Protein AF-A0A4V4ISZ3-F1 (afdb_monomer)

pLDDT: mean 89.21, std 9.61, range [34.94, 97.69]

Secondary structure (DSSP, 8-state):
-EEEEES-TTSSHHHHHHHHHHHHT--EEEEEGGG--SHHHHH-PPTTSTTGGG--HHHHHHHHTTTS-EEEEEETGGGS-HHHHHTTHHHHHHSEEEETTTTEEEE-TTEEEEEEESTTHHHHHHHHHHHTTT--HHHHTTS--HHHHHHHHHHHHHHH-HHHHTT--EEEE-PPPPHHHHHHHHHHHHHHHHHHHHSPPBSSSSS-B-S-SEEEEETTHHHHHHHHHTT--GGGTTHHHHHHHHHHHHHHHHHHHHT-SS--GGGGGSPEEEEEEEEEEETTEEEEEEEEEEEEE----

Foldseek 3Di:
DEAEEEAAPQLCLVVVLQVVQVVQVHGEQEAAQLPVADLCQQQNDAAPDPGRVVTHSNNVVQVVQAPHAYEYEHEQLLNYDLNNLVQCLVCLPPVWDARRHVRDIGRRVNYYYYYYHHPLNVVQAVCCVVQPPPDDPVRNVVDDCVVSFVVVLVRVCVRRNPSNSVSHPGYHYRHFDDLQRQLVLLLVLLVVLQVLQQAAFACPDVVGRLRHLAHEAEDPSSVVSSVLSPPDDRNNHCVVSNVVSVVQSVLVVVQVPVVDPDRDSVCVPDFRFYKYWYWDDDDPDIDTHIDGDPDGDDDDD

Organism: Aureobasidium pullulans (NCBI:txid5580)

InterPro domains:
  IPR001270 ClpA/B family [PR00300] (3-21)
  IPR001270 ClpA/B family [PR00300] (73-91)
  IPR001270 ClpA/B family [PR00300] (107-121)
  IPR003959 ATPase, AAA-type, core [PF07724] (3-139)
  IPR027417 P-loop containing nucleoside triphosphate hydrolase [G3DSA:3.40.50.300] (1-175)
  IPR027417 P-loop containing nucleoside triphosphate hydrolase [SSF52540] (3-250)
  IPR050130 ATP-dependent Clp protease/Chaperone ClpA/ClpB [PTHR11638] (5-245)

Mean predicted aligned error: 6.58 Å

Solvent-accessible surface area (backbone atoms only — not comparable to full-atom values): 16394 Å² total; per-residue (Å²): 84,34,36,31,39,29,18,53,67,52,48,47,69,66,57,54,49,46,51,50,9,59,75,68,75,24,70,59,48,78,42,65,24,64,79,32,80,41,56,43,59,46,49,16,34,45,63,89,47,99,63,18,90,74,44,14,76,57,36,51,48,46,65,75,46,46,73,37,65,39,29,39,36,34,33,42,48,66,68,31,50,64,71,45,60,58,70,42,46,56,37,66,71,67,16,44,46,67,41,53,54,77,76,40,81,30,40,43,60,53,24,40,37,36,42,27,26,55,64,58,28,74,59,48,52,54,48,37,64,74,70,39,63,95,54,54,75,75,56,44,73,72,54,78,58,62,68,58,37,53,55,44,51,59,55,37,30,74,63,59,35,59,77,54,43,74,50,47,75,45,64,45,79,44,60,72,73,49,61,68,54,38,14,53,49,42,48,50,53,52,48,51,52,28,60,58,28,43,39,61,40,32,80,83,46,88,77,57,31,81,66,30,31,29,44,61,43,67,50,61,49,70,60,43,19,43,60,69,22,72,75,66,46,68,88,49,29,48,47,66,55,49,55,51,48,52,48,50,52,51,52,49,48,51,55,54,50,74,76,40,99,69,90,57,60,74,57,60,78,56,66,28,47,26,30,38,38,34,72,40,83,49,94,97,45,71,43,81,50,78,41,77,46,99,51,76,40,74,84,82,130

Structure (mmCIF, N/CA/C/O backbone):
data_AF-A0A4V4ISZ3-F1
#
_entry.id   AF-A0A4V4ISZ3-F1
#
loop_
_atom_site.group_PDB
_atom_site.id
_atom_site.type_symbol
_atom_site.label_atom_id
_atom_site.label_alt_id
_atom_site.label_comp_id
_atom_site.label_asym_id
_atom_site.label_entity_id
_atom_site.label_seq_id
_atom_site.pdbx_PDB_ins_code
_atom_site.Cartn_x
_atom_site.Cartn_y
_atom_site.Cartn_z
_atom_site.occupancy
_atom_site.B_iso_or_equiv
_atom_site.auth_seq_id
_atom_site.auth_comp_id
_atom_site.auth_asym_id
_atom_site.auth_atom_id
_atom_site.pdbx_PDB_model_num
ATOM 1 N N . MET A 1 1 ? 1.776 -2.935 -19.329 1.00 88.88 1 MET A N 1
ATOM 2 C CA . MET A 1 1 ? 1.643 -1.487 -19.001 1.00 88.88 1 MET A CA 1
ATOM 3 C C . MET A 1 1 ? 2.510 -1.183 -17.790 1.00 88.88 1 MET A C 1
ATOM 5 O O . MET A 1 1 ? 2.532 -2.024 -16.899 1.00 88.88 1 MET A O 1
ATOM 9 N N . THR A 1 2 ? 3.168 -0.019 -17.727 1.00 95.81 2 THR A N 1
ATOM 10 C CA . THR A 1 2 ? 4.094 0.325 -16.628 1.00 95.81 2 THR A CA 1
ATOM 11 C C . THR A 1 2 ? 3.733 1.669 -16.000 1.00 95.81 2 THR A C 1
ATOM 13 O O . THR A 1 2 ? 3.646 2.680 -16.693 1.00 95.81 2 THR A O 1
ATOM 16 N N . LEU A 1 3 ? 3.538 1.696 -14.686 1.00 96.56 3 LEU A N 1
ATOM 17 C CA . LEU A 1 3 ? 3.193 2.874 -13.895 1.00 96.56 3 LEU A CA 1
ATOM 18 C C . LEU A 1 3 ? 4.303 3.155 -12.885 1.00 96.56 3 LEU A C 1
ATOM 20 O O . LEU A 1 3 ? 4.884 2.226 -12.330 1.00 96.56 3 LEU A O 1
ATOM 24 N N . SER A 1 4 ? 4.565 4.428 -12.605 1.00 96.69 4 SER A N 1
ATOM 25 C CA . SER A 1 4 ? 5.417 4.831 -11.488 1.00 96.69 4 SER A CA 1
ATOM 26 C C . SER A 1 4 ? 4.571 5.430 -10.380 1.00 96.69 4 SER A C 1
ATOM 28 O O . SER A 1 4 ? 3.834 6.385 -10.614 1.00 96.69 4 SER A O 1
ATOM 30 N N . PHE A 1 5 ? 4.663 4.866 -9.181 1.00 97.56 5 PHE A N 1
ATOM 31 C CA . PHE A 1 5 ? 4.014 5.387 -7.983 1.00 97.56 5 PHE A CA 1
ATOM 32 C C . PHE A 1 5 ? 5.054 6.153 -7.162 1.00 97.56 5 PHE A C 1
ATOM 34 O O . PHE A 1 5 ? 6.022 5.561 -6.685 1.00 97.56 5 PHE A O 1
ATOM 41 N N . ALA A 1 6 ? 4.852 7.458 -6.990 1.00 96.12 6 ALA A N 1
ATOM 42 C CA . ALA A 1 6 ? 5.792 8.344 -6.303 1.00 96.12 6 ALA A CA 1
ATOM 43 C C . ALA A 1 6 ? 5.156 8.974 -5.058 1.00 96.12 6 ALA A C 1
ATOM 45 O O . ALA A 1 6 ? 4.003 9.393 -5.108 1.00 96.12 6 ALA A O 1
ATOM 46 N N . GLY A 1 7 ? 5.904 9.066 -3.960 1.00 92.94 7 GLY A N 1
ATOM 47 C CA . GLY A 1 7 ? 5.482 9.686 -2.691 1.00 92.94 7 GLY A CA 1
ATOM 48 C C . GLY A 1 7 ? 5.993 8.900 -1.486 1.00 92.94 7 GLY A C 1
ATOM 49 O O . GLY A 1 7 ? 6.452 7.775 -1.659 1.00 92.94 7 GLY A O 1
ATOM 50 N N . LEU A 1 8 ? 5.931 9.444 -0.269 1.00 89.56 8 LEU A N 1
ATOM 51 C CA . LEU A 1 8 ? 6.393 8.763 0.951 1.00 89.56 8 LEU A CA 1
ATOM 52 C C . LEU A 1 8 ? 5.699 7.418 1.234 1.00 89.56 8 LEU A C 1
ATOM 54 O O . LEU A 1 8 ? 4.590 7.115 0.774 1.00 89.56 8 LEU A O 1
ATOM 58 N N . SER A 1 9 ? 6.356 6.572 2.027 1.00 87.88 9 SER A N 1
ATOM 59 C CA . SER A 1 9 ? 5.757 5.336 2.542 1.00 87.88 9 SER A CA 1
ATOM 60 C C . SER A 1 9 ? 4.506 5.633 3.375 1.00 87.88 9 SER A C 1
ATOM 62 O O . SER A 1 9 ? 4.385 6.692 3.980 1.00 87.88 9 SER A O 1
ATOM 64 N N . GLY A 1 10 ? 3.554 4.698 3.389 1.00 89.38 10 GLY A N 1
ATOM 65 C CA . GLY A 1 10 ? 2.315 4.853 4.158 1.00 89.38 10 GLY A CA 1
ATOM 66 C C . GLY A 1 10 ? 1.223 5.692 3.484 1.00 89.38 10 GLY A C 1
ATOM 67 O O . GLY A 1 10 ? 0.162 5.828 4.072 1.00 89.38 10 GLY A O 1
ATOM 68 N N . HIS A 1 11 ? 1.429 6.193 2.261 1.00 93.69 11 HIS A N 1
ATOM 69 C CA . HIS A 1 11 ? 0.450 7.007 1.520 1.00 93.69 11 HIS A CA 1
ATOM 70 C C . HIS A 1 11 ? -0.446 6.216 0.549 1.00 93.69 11 HIS A C 1
ATOM 72 O O . HIS A 1 11 ? -1.072 6.791 -0.331 1.00 93.69 11 HIS A O 1
ATOM 78 N N . GLY A 1 12 ? -0.509 4.886 0.675 1.00 93.50 12 GLY A N 1
ATOM 79 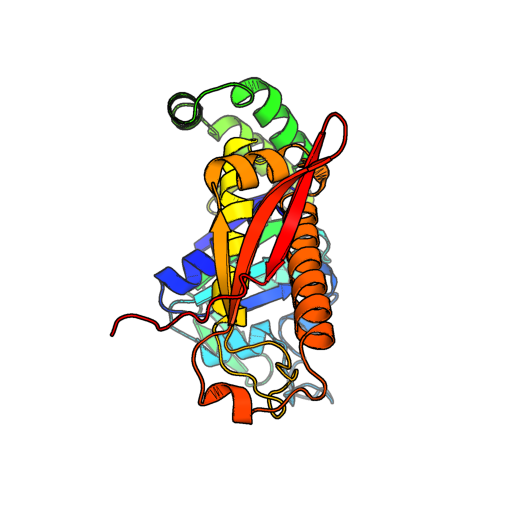C CA . GLY A 1 12 ? -1.444 4.057 -0.102 1.00 93.50 12 GLY A CA 1
ATOM 80 C C . GLY A 1 12 ? -0.924 3.509 -1.438 1.00 93.50 12 GLY A C 1
ATOM 81 O O . GLY A 1 12 ? -1.708 2.952 -2.200 1.00 93.50 12 GLY A O 1
ATOM 82 N N . LYS A 1 13 ? 0.385 3.599 -1.723 1.00 95.50 13 LYS A N 1
ATOM 83 C CA . LYS A 1 13 ? 0.994 3.014 -2.940 1.00 95.50 13 LYS A CA 1
ATOM 84 C C . LYS A 1 13 ? 0.677 1.523 -3.093 1.00 95.50 13 LYS A C 1
ATOM 86 O O . LYS A 1 13 ? 0.143 1.102 -4.116 1.00 95.50 13 LYS A O 1
ATOM 91 N N . THR A 1 14 ? 0.993 0.739 -2.064 1.00 93.88 14 THR A N 1
ATOM 92 C CA . THR A 1 14 ? 0.746 -0.708 -2.045 1.00 93.88 14 THR A CA 1
ATOM 93 C C . THR A 1 14 ? -0.748 -1.004 -2.013 1.00 93.88 14 THR A C 1
ATOM 95 O O . THR A 1 14 ? -1.201 -1.862 -2.751 1.00 93.88 14 THR A O 1
ATOM 98 N N . GLU A 1 15 ? -1.527 -0.238 -1.244 1.00 92.69 15 GLU A N 1
ATOM 99 C CA . GLU A 1 15 ? -2.983 -0.400 -1.149 1.00 92.69 15 GLU A CA 1
ATOM 100 C C . GLU A 1 15 ? -3.678 -0.259 -2.510 1.00 92.69 15 GLU A C 1
ATOM 102 O O . GLU A 1 15 ? -4.517 -1.086 -2.868 1.00 92.69 15 GLU A O 1
ATOM 107 N N . LEU A 1 16 ? -3.304 0.757 -3.297 1.00 94.88 16 LEU A N 1
ATOM 108 C CA . LEU A 1 16 ? -3.855 0.951 -4.636 1.00 94.88 16 LEU A CA 1
ATOM 109 C C . LEU A 1 16 ? -3.481 -0.211 -5.563 1.00 94.88 16 LEU A C 1
ATOM 111 O O . LEU A 1 16 ? -4.309 -0.659 -6.353 1.00 94.88 16 LEU A O 1
ATOM 115 N N . ALA A 1 17 ? -2.248 -0.709 -5.464 1.00 95.12 17 ALA A N 1
ATOM 116 C CA . ALA A 1 17 ? -1.787 -1.824 -6.280 1.00 95.12 17 ALA A CA 1
ATOM 117 C C . ALA A 1 17 ? -2.477 -3.147 -5.893 1.00 95.12 17 ALA A C 1
ATOM 119 O O . ALA A 1 17 ? -2.891 -3.895 -6.777 1.00 95.12 17 ALA A O 1
ATOM 120 N N . THR A 1 18 ? -2.678 -3.400 -4.596 1.00 93.88 18 THR A N 1
ATOM 121 C CA . THR A 1 18 ? -3.456 -4.540 -4.088 1.00 93.88 18 THR A CA 1
ATOM 122 C C . THR A 1 18 ? -4.908 -4.451 -4.549 1.00 93.88 18 THR A C 1
ATOM 124 O O . THR A 1 18 ? -5.432 -5.409 -5.107 1.00 93.88 18 THR A O 1
ATOM 127 N N . SER A 1 19 ? -5.536 -3.278 -4.417 1.00 93.44 19 SER A N 1
ATOM 128 C CA . SER A 1 19 ? -6.912 -3.042 -4.878 1.00 93.44 19 SER A CA 1
ATOM 129 C C . SER A 1 19 ? -7.062 -3.272 -6.384 1.00 93.44 19 SER A C 1
ATOM 131 O O . SER A 1 19 ? -8.065 -3.820 -6.839 1.00 93.44 19 SER A O 1
ATOM 133 N N . LEU A 1 20 ? -6.050 -2.884 -7.169 1.00 93.19 20 LEU A N 1
ATOM 134 C CA . LEU A 1 20 ? -6.003 -3.146 -8.605 1.00 93.19 20 LEU A CA 1
ATOM 135 C C . LEU A 1 20 ? -5.904 -4.647 -8.912 1.00 93.19 20 LEU A C 1
ATOM 137 O O . LEU A 1 20 ? -6.568 -5.110 -9.836 1.00 93.19 20 LEU A O 1
ATOM 141 N N . GLY A 1 21 ? -5.117 -5.403 -8.142 1.00 92.81 21 GLY A N 1
ATOM 142 C CA . GLY A 1 21 ? -5.059 -6.864 -8.238 1.00 92.81 21 GLY A CA 1
ATOM 143 C C . GLY A 1 21 ? -6.425 -7.501 -7.983 1.00 92.81 21 GLY A C 1
ATOM 144 O O . GLY A 1 21 ? -6.945 -8.211 -8.846 1.00 92.81 21 GLY A O 1
ATOM 145 N N . SER A 1 22 ? -7.067 -7.144 -6.867 1.00 92.44 22 SER A N 1
ATOM 146 C CA . SER A 1 22 ? -8.403 -7.639 -6.512 1.00 92.44 22 SER A CA 1
ATOM 147 C C . SER A 1 22 ? -9.445 -7.338 -7.593 1.00 92.44 22 SER A C 1
ATOM 149 O O . SER A 1 22 ? -10.228 -8.215 -7.952 1.00 92.44 22 SER A O 1
ATOM 151 N N . LEU A 1 23 ? -9.422 -6.135 -8.182 1.00 92.81 23 LEU A N 1
ATOM 152 C CA . LEU A 1 23 ? -10.306 -5.762 -9.296 1.00 92.81 23 LEU A CA 1
ATOM 153 C C . LEU A 1 23 ? -10.091 -6.648 -10.538 1.00 92.81 23 LEU A C 1
ATOM 155 O O . LEU A 1 23 ? -11.027 -6.923 -11.287 1.00 92.81 23 LEU A O 1
ATOM 159 N N . LEU A 1 24 ? -8.852 -7.078 -10.775 1.00 90.62 24 LEU A N 1
ATOM 160 C CA . LEU A 1 24 ? -8.475 -7.933 -11.899 1.00 90.62 24 LEU A CA 1
ATOM 161 C C . LEU A 1 24 ? -8.638 -9.432 -11.601 1.00 90.62 24 LEU A C 1
ATOM 163 O O . LEU A 1 24 ? -8.444 -10.235 -12.517 1.00 90.62 24 LEU A O 1
ATOM 167 N N . GLY A 1 25 ? -9.005 -9.803 -10.369 1.00 90.38 25 GLY A N 1
ATOM 168 C CA . GLY A 1 25 ? -9.121 -11.193 -9.926 1.00 90.38 25 GLY A CA 1
ATOM 169 C C . GLY A 1 25 ? -7.772 -11.908 -9.817 1.00 90.38 25 GLY A C 1
ATOM 170 O O . GLY A 1 25 ? -7.698 -13.105 -10.076 1.00 90.38 25 GLY A O 1
ATOM 171 N N . THR A 1 26 ? -6.705 -11.173 -9.500 1.00 88.25 26 THR A N 1
ATOM 172 C CA . THR A 1 26 ? -5.336 -11.690 -9.370 1.00 88.25 26 THR A CA 1
ATOM 173 C C . THR A 1 26 ? -4.692 -11.165 -8.100 1.00 88.25 26 THR A C 1
ATOM 175 O O . THR A 1 26 ? -4.841 -9.993 -7.756 1.00 88.25 26 THR A O 1
ATOM 178 N N . ASP A 1 27 ? -3.884 -11.998 -7.455 1.00 82.88 27 ASP A N 1
ATOM 179 C CA . ASP A 1 27 ? -3.003 -11.523 -6.395 1.00 82.88 27 ASP A CA 1
ATOM 180 C C . ASP A 1 27 ? -1.905 -10.621 -6.964 1.00 82.88 27 ASP A C 1
ATOM 182 O O . ASP A 1 27 ? -1.603 -10.644 -8.163 1.00 82.88 27 ASP A O 1
ATOM 186 N N . ILE A 1 28 ? -1.296 -9.829 -6.087 1.00 91.69 28 ILE A N 1
ATOM 187 C CA . ILE A 1 28 ? -0.168 -8.958 -6.403 1.00 91.69 28 ILE A CA 1
ATOM 188 C C . ILE A 1 28 ? 1.162 -9.666 -6.119 1.00 91.69 28 ILE A C 1
ATOM 190 O O . ILE A 1 28 ? 1.371 -10.223 -5.043 1.00 91.69 28 ILE A O 1
ATOM 194 N N . CYS A 1 29 ? 2.109 -9.594 -7.055 1.00 94.56 29 CYS A N 1
ATOM 195 C CA . CYS A 1 29 ? 3.499 -9.959 -6.788 1.00 94.56 29 CYS A CA 1
ATOM 196 C C . CYS A 1 29 ? 4.243 -8.745 -6.237 1.00 94.56 29 CYS A C 1
ATOM 198 O O . CYS A 1 29 ? 4.566 -7.828 -6.991 1.00 94.56 29 CYS A O 1
ATOM 200 N N . ASN A 1 30 ? 4.504 -8.726 -4.931 1.00 95.00 30 ASN A N 1
ATOM 201 C CA . ASN A 1 30 ? 5.290 -7.670 -4.299 1.00 95.00 30 ASN A CA 1
ATOM 202 C C . ASN A 1 30 ? 6.767 -8.082 -4.192 1.00 95.00 30 ASN A C 1
ATOM 204 O O . ASN A 1 30 ? 7.089 -9.142 -3.653 1.00 95.00 30 ASN A O 1
ATOM 208 N N . VAL A 1 31 ? 7.658 -7.232 -4.699 1.00 95.56 31 VAL A N 1
ATOM 209 C CA . VAL A 1 31 ? 9.108 -7.416 -4.660 1.00 95.56 31 VAL A CA 1
ATOM 210 C C . VAL A 1 31 ? 9.751 -6.194 -4.017 1.00 95.56 31 VAL A C 1
ATOM 212 O O . VAL A 1 31 ? 9.691 -5.092 -4.557 1.00 95.56 31 VAL A O 1
ATOM 215 N N . ASP A 1 32 ? 10.427 -6.405 -2.889 1.00 95.00 32 ASP A N 1
ATOM 216 C CA . ASP A 1 32 ? 11.254 -5.388 -2.239 1.00 95.00 32 ASP A CA 1
ATOM 217 C C . ASP A 1 32 ? 12.583 -5.240 -2.996 1.00 95.00 32 ASP A C 1
ATOM 219 O O . ASP A 1 32 ? 13.504 -6.064 -2.896 1.00 95.00 32 ASP A O 1
ATOM 223 N N . MET A 1 33 ? 12.685 -4.181 -3.793 1.00 95.00 33 MET A N 1
ATOM 224 C CA . MET A 1 33 ? 13.838 -3.953 -4.651 1.00 95.00 33 MET A CA 1
ATOM 225 C C . MET A 1 33 ? 15.061 -3.483 -3.851 1.00 95.00 33 MET A C 1
ATOM 227 O O . MET A 1 33 ? 16.196 -3.718 -4.277 1.00 95.00 33 MET A O 1
ATOM 231 N N . SER A 1 34 ? 14.875 -2.932 -2.645 1.00 92.19 34 SER A N 1
ATOM 232 C CA . SER A 1 34 ? 15.984 -2.547 -1.761 1.00 92.19 34 SER A CA 1
ATOM 233 C C . SER A 1 34 ? 16.831 -3.746 -1.318 1.00 92.19 34 SER A C 1
ATOM 235 O O . SER A 1 34 ? 18.047 -3.623 -1.164 1.00 92.19 34 SER A O 1
ATOM 237 N N . LYS A 1 35 ? 16.204 -4.925 -1.196 1.00 90.75 35 LYS A N 1
ATOM 238 C CA . LYS A 1 35 ? 16.856 -6.213 -0.894 1.00 90.75 35 LYS A CA 1
ATOM 239 C C . LYS A 1 35 ? 17.354 -6.945 -2.143 1.00 90.75 35 LYS A C 1
ATOM 241 O O . LYS A 1 35 ? 18.054 -7.954 -2.045 1.00 90.75 35 LYS A O 1
ATOM 246 N N . THR A 1 36 ? 17.005 -6.454 -3.329 1.00 92.06 36 THR A N 1
ATOM 247 C CA . THR A 1 36 ? 17.344 -7.079 -4.608 1.00 92.06 36 THR A CA 1
ATOM 248 C C . THR A 1 36 ? 18.656 -6.501 -5.136 1.00 92.06 36 THR 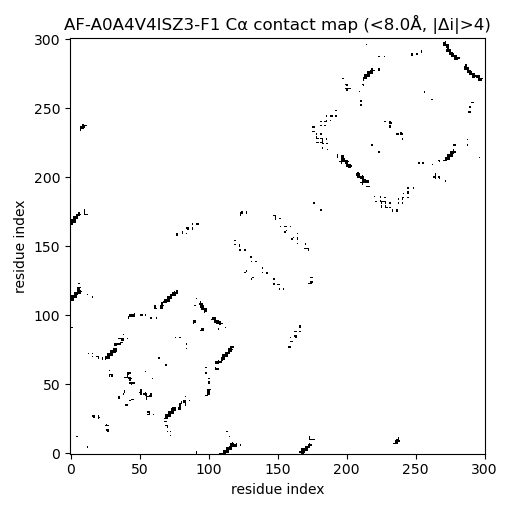A C 1
ATOM 250 O O . THR A 1 36 ? 18.684 -5.532 -5.888 1.00 92.06 36 THR A O 1
ATOM 253 N N . HIS A 1 37 ? 19.785 -7.088 -4.740 1.00 88.62 37 HIS A N 1
ATOM 254 C CA . HIS A 1 37 ? 21.112 -6.537 -5.055 1.00 88.62 37 HIS A CA 1
ATOM 255 C C . HIS A 1 37 ? 21.724 -7.019 -6.376 1.00 88.62 37 HIS A C 1
ATOM 257 O O . HIS A 1 37 ? 22.737 -6.462 -6.808 1.00 88.62 37 HIS A O 1
ATOM 263 N N . THR A 1 38 ? 21.163 -8.065 -6.986 1.00 91.12 38 THR A N 1
ATOM 264 C CA . THR A 1 38 ? 21.690 -8.707 -8.201 1.00 91.12 38 THR A CA 1
ATOM 265 C C . THR A 1 38 ? 20.565 -9.129 -9.144 1.00 91.12 38 THR A C 1
ATOM 267 O O . THR A 1 38 ? 19.429 -9.349 -8.720 1.00 91.12 38 THR A O 1
ATOM 270 N N . VAL A 1 39 ? 20.891 -9.320 -10.424 1.00 90.00 39 VAL A N 1
ATOM 271 C CA . VAL A 1 39 ? 19.947 -9.872 -11.411 1.00 90.00 39 VAL A CA 1
ATOM 272 C C . VAL A 1 39 ? 19.481 -11.269 -10.982 1.00 90.00 39 VAL A C 1
ATOM 274 O O . VAL A 1 39 ? 18.302 -11.589 -11.089 1.00 90.00 39 VAL A O 1
ATOM 277 N N . MET A 1 40 ? 20.368 -12.068 -10.380 1.00 87.62 40 MET A N 1
ATOM 278 C CA . MET A 1 40 ? 20.030 -13.401 -9.868 1.00 87.62 40 MET A CA 1
ATOM 279 C C . MET A 1 40 ? 19.058 -13.368 -8.684 1.00 87.62 40 MET A C 1
ATOM 281 O O . MET A 1 40 ? 18.217 -14.251 -8.570 1.00 87.62 40 MET A O 1
ATOM 285 N N . SER A 1 41 ? 19.120 -12.363 -7.803 1.00 86.88 41 SER A N 1
ATOM 286 C CA . SER A 1 41 ? 18.101 -12.216 -6.750 1.00 86.88 41 SER A CA 1
ATOM 287 C C . SER A 1 41 ? 16.729 -11.842 -7.316 1.00 86.88 41 SER A C 1
ATOM 289 O O . SER A 1 41 ? 15.718 -12.182 -6.709 1.00 86.88 41 SER A O 1
ATOM 291 N N . LEU A 1 42 ? 16.689 -11.185 -8.482 1.00 90.12 42 LEU A N 1
ATOM 292 C CA . LEU A 1 42 ? 15.450 -10.763 -9.131 1.00 90.12 42 LEU A CA 1
ATOM 293 C C . LEU A 1 42 ? 14.837 -11.852 -10.011 1.00 90.12 42 LEU A C 1
ATOM 295 O O . LEU A 1 42 ? 13.631 -12.053 -9.951 1.00 90.12 42 LEU A O 1
ATOM 299 N N . PHE A 1 43 ? 15.640 -12.574 -10.795 1.00 88.25 43 PHE A N 1
ATOM 300 C CA . PHE A 1 43 ? 15.171 -13.580 -11.760 1.00 88.25 43 PHE A CA 1
ATOM 301 C C . PHE A 1 43 ? 15.531 -15.026 -11.388 1.00 88.25 43 PHE A C 1
ATOM 303 O O . PHE A 1 43 ? 15.160 -15.965 -12.086 1.00 88.25 43 PHE A O 1
ATOM 310 N N . GLY A 1 44 ? 16.227 -15.243 -10.277 1.00 84.19 44 GLY A N 1
ATOM 311 C CA . GLY A 1 44 ? 16.817 -16.536 -9.946 1.00 84.19 44 GLY A CA 1
ATOM 312 C C . GLY A 1 44 ? 18.172 -16.744 -10.627 1.00 84.19 44 GLY A C 1
ATOM 313 O O . GLY A 1 44 ? 18.548 -16.046 -11.570 1.00 84.19 44 GLY A O 1
ATOM 314 N N . ALA A 1 45 ? 18.938 -17.708 -10.120 1.00 80.31 45 ALA A N 1
ATOM 315 C CA . ALA A 1 45 ? 20.206 -18.086 -10.734 1.00 80.31 45 ALA A CA 1
ATOM 316 C C . ALA A 1 45 ? 19.971 -18.907 -12.013 1.00 80.31 45 ALA A C 1
ATOM 318 O O . ALA A 1 45 ? 19.054 -19.727 -12.066 1.00 80.31 45 ALA A O 1
ATOM 319 N N . ALA A 1 46 ? 20.828 -18.714 -13.017 1.00 70.19 46 ALA A N 1
ATOM 320 C CA . ALA A 1 46 ? 20.797 -19.492 -14.252 1.00 70.19 46 ALA A CA 1
ATOM 321 C C . ALA A 1 46 ? 21.055 -20.991 -13.999 1.00 70.19 46 ALA A C 1
ATOM 323 O O . ALA A 1 46 ? 21.668 -21.371 -12.992 1.00 70.19 46 ALA A O 1
ATOM 324 N N . ALA A 1 47 ? 20.611 -21.841 -14.930 1.00 62.06 47 ALA A N 1
ATOM 325 C CA . ALA A 1 47 ? 20.854 -23.282 -14.886 1.00 62.06 47 ALA A CA 1
ATOM 326 C C . ALA A 1 47 ? 22.352 -23.608 -14.681 1.00 62.06 47 ALA A C 1
ATOM 328 O O . ALA A 1 47 ? 23.220 -23.043 -15.344 1.00 62.06 47 ALA A O 1
ATOM 329 N N . GLY A 1 48 ? 22.659 -24.514 -13.742 1.00 58.47 48 GLY A N 1
ATOM 330 C CA . GLY A 1 48 ? 24.034 -24.921 -13.403 1.00 58.47 48 GLY A CA 1
ATOM 331 C C . GLY A 1 48 ? 24.614 -24.305 -12.119 1.00 58.47 48 GLY A C 1
ATOM 332 O O . GLY A 1 48 ? 25.631 -24.787 -11.628 1.00 58.47 48 GLY A O 1
ATOM 333 N N . TYR A 1 49 ? 23.957 -23.310 -11.509 1.00 66.94 49 TYR A N 1
ATOM 334 C CA . TYR A 1 49 ? 24.310 -22.825 -10.164 1.00 66.94 49 TYR A CA 1
ATOM 335 C C . TYR A 1 49 ? 23.665 -23.680 -9.058 1.00 66.94 49 TYR A C 1
ATOM 337 O O . TYR A 1 49 ? 22.500 -24.068 -9.172 1.00 66.94 49 TYR A O 1
ATOM 345 N N . GLN A 1 50 ? 24.377 -23.895 -7.939 1.00 53.66 50 GLN A N 1
ATOM 346 C CA . GLN A 1 50 ? 23.940 -24.716 -6.784 1.00 53.66 50 GLN A CA 1
ATOM 347 C C . GLN A 1 50 ? 22.570 -24.329 -6.188 1.00 53.66 50 GLN A C 1
ATOM 349 O O . GLN A 1 50 ? 21.960 -25.135 -5.495 1.00 53.66 50 GLN A O 1
ATOM 354 N N . ARG A 1 51 ? 22.078 -23.108 -6.445 1.00 59.16 51 ARG A N 1
ATOM 355 C CA . ARG A 1 51 ? 20.781 -22.593 -5.962 1.00 59.16 51 ARG A CA 1
ATOM 356 C C . ARG A 1 51 ? 19.787 -22.252 -7.083 1.00 59.16 51 ARG A C 1
ATOM 358 O O . ARG A 1 51 ? 18.829 -21.523 -6.850 1.00 59.16 51 ARG A O 1
ATOM 365 N N . SER A 1 52 ? 20.005 -22.753 -8.299 1.00 60.47 52 SER A N 1
ATOM 366 C CA . SER A 1 52 ? 19.156 -22.447 -9.465 1.00 60.47 52 SER A CA 1
ATOM 367 C C . SER A 1 52 ? 17.716 -22.963 -9.339 1.00 60.47 52 SER A C 1
ATOM 369 O O . SER A 1 52 ? 16.800 -22.320 -9.843 1.00 60.47 52 SER A O 1
ATOM 371 N N . SER A 1 53 ? 17.478 -24.051 -8.599 1.00 60.34 53 SER A N 1
ATOM 372 C CA . SER A 1 53 ? 16.144 -24.655 -8.451 1.00 60.34 53 SER A CA 1
ATOM 373 C C . SER A 1 53 ? 15.135 -23.799 -7.672 1.00 60.34 53 SER A C 1
ATOM 375 O O . SER A 1 53 ? 13.940 -23.906 -7.926 1.00 60.34 53 SER A O 1
ATOM 377 N N . GLY A 1 54 ? 15.584 -22.927 -6.761 1.00 68.94 54 GLY A N 1
ATOM 378 C CA . GLY A 1 54 ? 14.686 -22.115 -5.924 1.00 68.94 54 GLY A CA 1
ATOM 379 C C . GLY A 1 54 ? 14.042 -20.922 -6.644 1.00 68.94 54 GLY A C 1
ATOM 380 O O . GLY A 1 54 ? 12.967 -20.469 -6.252 1.00 68.94 54 GLY A O 1
ATOM 381 N N . GLY A 1 55 ? 14.672 -20.424 -7.716 1.00 78.88 55 GLY A N 1
ATOM 382 C CA . GLY A 1 55 ? 14.257 -19.184 -8.380 1.00 78.88 55 GLY A CA 1
ATOM 383 C C . GLY A 1 55 ? 14.247 -17.964 -7.458 1.00 78.88 55 GLY A C 1
ATOM 384 O O . GLY A 1 55 ? 14.901 -17.935 -6.417 1.00 78.88 55 GLY A O 1
ATOM 385 N N . SER A 1 56 ? 13.501 -16.945 -7.867 1.00 86.94 56 SER A N 1
ATOM 386 C CA . SER A 1 56 ? 13.188 -15.756 -7.073 1.00 86.94 56 SER A CA 1
ATOM 387 C C . SER A 1 56 ? 11.667 -15.603 -6.961 1.00 86.94 56 SER A C 1
ATOM 389 O O . SER A 1 56 ? 10.946 -16.174 -7.788 1.00 86.94 56 SER A O 1
ATOM 391 N N . PRO A 1 57 ? 11.154 -14.813 -5.998 1.00 87.75 57 PRO A N 1
ATOM 392 C CA . PRO A 1 57 ? 9.721 -14.542 -5.894 1.00 87.75 57 PRO A CA 1
ATOM 393 C C . PRO A 1 57 ? 9.117 -14.041 -7.210 1.00 87.75 57 PRO A C 1
ATOM 395 O O . PRO A 1 57 ? 8.102 -14.572 -7.653 1.00 87.75 57 PRO A O 1
ATOM 398 N N . LEU A 1 58 ? 9.791 -13.096 -7.881 1.00 92.69 58 LEU A N 1
ATOM 399 C CA . LEU A 1 58 ? 9.329 -12.567 -9.161 1.00 92.69 58 LEU A CA 1
ATOM 400 C C . LEU A 1 58 ? 9.336 -13.639 -10.253 1.00 92.69 58 LEU A C 1
ATOM 402 O O . LEU A 1 58 ? 8.314 -13.848 -10.891 1.00 92.69 58 LEU A O 1
ATOM 406 N N . ASN A 1 59 ? 10.451 -14.346 -10.466 1.00 90.50 59 ASN A N 1
ATOM 407 C CA . ASN A 1 59 ? 10.537 -15.334 -11.545 1.00 90.50 59 ASN A CA 1
ATOM 408 C C . ASN A 1 59 ? 9.523 -16.471 -11.360 1.00 90.50 59 ASN A C 1
ATOM 410 O O . ASN A 1 59 ? 8.828 -16.840 -12.301 1.00 90.50 59 ASN A O 1
ATOM 414 N N . ASN A 1 60 ? 9.389 -16.983 -10.132 1.00 90.12 60 ASN A N 1
ATOM 415 C CA . ASN A 1 60 ? 8.403 -18.014 -9.811 1.00 90.12 60 ASN A CA 1
ATOM 416 C C . ASN A 1 60 ? 6.981 -17.546 -10.119 1.00 90.12 60 ASN A C 1
ATOM 418 O O . ASN A 1 60 ? 6.208 -18.296 -10.709 1.00 90.12 60 ASN A O 1
ATOM 422 N N . TYR A 1 61 ? 6.659 -16.307 -9.751 1.00 92.44 61 TYR A N 1
ATOM 423 C CA . TYR A 1 61 ? 5.350 -15.727 -10.002 1.00 92.44 61 TYR A CA 1
ATOM 424 C C . TYR A 1 61 ? 5.084 -15.519 -11.500 1.00 92.44 61 TYR A C 1
ATOM 426 O O . TYR A 1 61 ? 4.029 -15.910 -11.993 1.00 92.44 61 TYR A O 1
ATOM 434 N N . LEU A 1 62 ? 6.041 -14.953 -12.244 1.00 92.25 62 LEU A N 1
ATOM 435 C CA . LEU A 1 62 ? 5.892 -14.735 -13.687 1.00 92.25 62 LEU A CA 1
ATOM 436 C C . LEU A 1 62 ? 5.750 -16.058 -14.452 1.00 92.25 62 LEU A C 1
ATOM 438 O O . LEU A 1 62 ? 4.952 -16.141 -15.381 1.00 92.25 62 LEU A O 1
ATOM 442 N N . ALA A 1 63 ? 6.489 -17.096 -14.050 1.00 90.88 63 ALA A N 1
ATOM 443 C CA . ALA A 1 63 ? 6.396 -18.422 -14.654 1.00 90.88 63 ALA A CA 1
ATOM 444 C C . ALA A 1 63 ? 5.031 -19.084 -14.410 1.00 90.88 63 ALA A C 1
ATOM 446 O O . ALA A 1 63 ? 4.491 -19.715 -15.316 1.00 90.88 63 ALA A O 1
ATOM 447 N N . SER A 1 64 ? 4.449 -18.932 -13.215 1.00 90.19 64 SER A N 1
ATOM 448 C CA . SER A 1 64 ? 3.142 -19.522 -12.897 1.00 90.19 64 SER A CA 1
ATOM 449 C C . SER A 1 64 ? 1.950 -18.745 -13.466 1.00 90.19 64 SER A C 1
ATOM 451 O O . SER A 1 64 ? 0.905 -19.347 -13.694 1.00 90.19 64 SER A O 1
ATOM 453 N N . HIS A 1 65 ? 2.108 -17.446 -13.743 1.00 89.62 65 HIS A N 1
ATOM 454 C CA . HIS A 1 65 ? 1.037 -16.559 -14.229 1.00 89.62 65 HIS A CA 1
ATOM 455 C C . HIS A 1 65 ? 1.228 -16.110 -15.689 1.00 89.62 65 HIS A C 1
ATOM 457 O O . HIS A 1 65 ? 0.606 -15.142 -16.137 1.00 89.62 65 HIS A O 1
ATOM 463 N N . GLY A 1 66 ? 2.087 -16.795 -16.449 1.00 87.38 66 GLY A N 1
ATOM 464 C CA . GLY A 1 66 ? 2.370 -16.459 -17.844 1.00 87.38 66 GLY A CA 1
ATOM 465 C C . GLY A 1 66 ? 1.102 -16.386 -18.708 1.00 87.38 66 GLY A C 1
ATOM 466 O O . GLY A 1 66 ? 0.249 -17.273 -18.671 1.00 87.38 66 GLY A O 1
ATOM 467 N N . GLY A 1 67 ? 0.953 -15.310 -19.482 1.00 88.94 67 GLY A N 1
ATOM 468 C CA . GLY A 1 67 ? -0.188 -15.066 -20.372 1.00 88.94 67 GLY A CA 1
ATOM 469 C C . GLY A 1 67 ? -1.489 -14.650 -19.665 1.00 88.94 67 GLY A C 1
ATOM 470 O O . GLY A 1 67 ? -2.519 -14.459 -20.335 1.00 88.94 67 GLY A O 1
ATOM 471 N N . GLN A 1 68 ? -1.463 -14.485 -18.338 1.00 91.50 68 GLN A N 1
ATOM 472 C CA . GLN A 1 68 ? -2.594 -14.063 -17.508 1.00 91.50 68 GLN A CA 1
ATOM 473 C C . GLN A 1 68 ? -2.478 -12.593 -17.082 1.00 91.50 68 GLN A C 1
ATOM 475 O O . GLN A 1 68 ? -1.440 -11.950 -17.230 1.00 91.50 68 GLN A O 1
ATOM 480 N N . ARG A 1 69 ? -3.586 -12.029 -16.586 1.00 92.44 69 ARG A N 1
ATOM 481 C CA . ARG A 1 69 ? -3.596 -10.679 -16.007 1.00 92.44 69 ARG A CA 1
ATOM 482 C C . ARG A 1 69 ? -2.996 -10.761 -14.611 1.00 92.44 69 ARG A C 1
ATOM 484 O O . ARG A 1 69 ? -3.504 -11.517 -13.797 1.00 92.44 69 ARG A O 1
ATOM 491 N N . CYS A 1 70 ? -1.969 -9.969 -14.341 1.00 91.31 70 CYS A N 1
ATOM 492 C CA . CYS A 1 70 ? -1.350 -9.894 -13.022 1.00 91.31 70 CYS A CA 1
ATOM 493 C C . CYS A 1 70 ? -0.831 -8.484 -12.727 1.00 91.31 70 CYS A C 1
ATOM 495 O O . CYS A 1 70 ? -0.621 -7.677 -13.641 1.00 91.31 70 CYS A O 1
ATOM 497 N N . VAL A 1 71 ? -0.631 -8.188 -11.442 1.00 95.69 71 VAL A N 1
ATOM 498 C CA . VAL A 1 71 ? -0.042 -6.929 -10.973 1.00 95.69 71 VAL A CA 1
ATOM 499 C C . VAL A 1 71 ? 1.300 -7.238 -10.320 1.00 95.69 71 VAL A C 1
ATOM 501 O O . VAL A 1 71 ? 1.369 -8.023 -9.377 1.00 95.69 71 VAL A O 1
ATOM 504 N N . ILE A 1 72 ? 2.367 -6.614 -10.815 1.00 96.94 72 ILE A N 1
ATOM 505 C CA . ILE A 1 72 ? 3.709 -6.698 -10.237 1.00 96.94 72 ILE A CA 1
ATOM 506 C C . ILE A 1 72 ? 4.029 -5.356 -9.592 1.00 96.94 72 ILE A C 1
ATOM 508 O O . ILE A 1 72 ? 4.023 -4.326 -10.264 1.00 96.94 72 ILE A O 1
ATOM 512 N N . PHE A 1 73 ? 4.334 -5.372 -8.301 1.00 97.62 73 PHE A N 1
ATOM 513 C CA . PHE A 1 73 ? 4.698 -4.203 -7.514 1.00 97.62 73 PHE A CA 1
ATOM 514 C C . PHE A 1 73 ? 6.160 -4.299 -7.092 1.00 97.62 73 PHE A C 1
ATOM 516 O O . PHE A 1 73 ? 6.530 -5.137 -6.273 1.00 97.62 73 PHE A O 1
ATOM 523 N N . LEU A 1 74 ? 6.993 -3.444 -7.677 1.00 97.31 74 LEU A N 1
ATOM 524 C CA . LEU A 1 74 ? 8.412 -3.332 -7.369 1.00 97.31 74 LEU A CA 1
ATOM 525 C C . LEU A 1 74 ? 8.598 -2.168 -6.387 1.00 97.31 74 LEU A C 1
ATOM 527 O O . LEU A 1 74 ? 8.607 -1.006 -6.802 1.00 97.31 74 LEU A O 1
ATOM 531 N N . ASP A 1 75 ? 8.697 -2.477 -5.094 1.00 95.94 75 ASP A N 1
ATOM 532 C CA . ASP A 1 75 ? 8.830 -1.478 -4.030 1.00 95.94 75 ASP A CA 1
ATOM 533 C C . ASP A 1 75 ? 10.269 -0.987 -3.876 1.00 95.94 75 ASP A C 1
ATOM 535 O O . ASP A 1 75 ? 11.216 -1.737 -4.092 1.00 95.94 75 ASP A O 1
ATOM 539 N N . GLU A 1 76 ? 10.436 0.274 -3.486 1.00 94.56 76 GLU A N 1
ATOM 540 C CA . GLU A 1 76 ? 11.735 0.946 -3.343 1.00 94.56 76 GLU A CA 1
ATOM 541 C C . GLU A 1 76 ? 12.646 0.823 -4.585 1.00 94.56 76 GLU A C 1
ATOM 543 O O . GLU A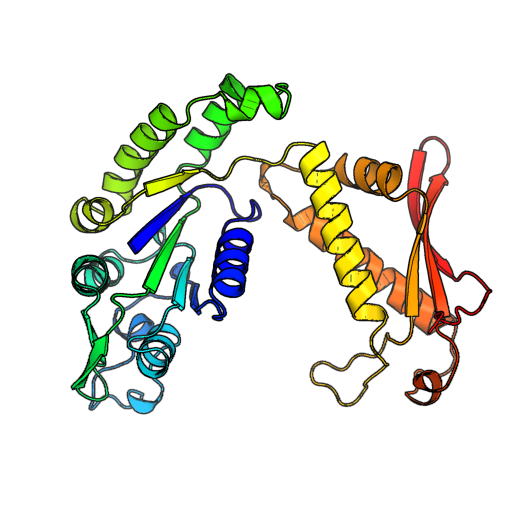 1 76 ? 13.870 0.704 -4.479 1.00 94.56 76 GLU A O 1
ATOM 548 N N . PHE A 1 77 ? 12.059 0.880 -5.786 1.00 95.44 77 PHE A N 1
ATOM 549 C CA . PHE A 1 77 ? 12.743 0.643 -7.066 1.00 95.44 77 PHE A CA 1
ATOM 550 C C . PHE A 1 77 ? 13.960 1.564 -7.304 1.00 95.44 77 PHE A C 1
ATOM 552 O O . PHE A 1 77 ? 14.930 1.199 -7.978 1.00 95.44 77 PHE A O 1
ATOM 559 N N . ASP A 1 78 ? 13.960 2.768 -6.723 1.00 92.38 78 ASP A N 1
ATOM 560 C CA . ASP A 1 78 ? 15.081 3.709 -6.804 1.00 92.38 78 ASP A CA 1
ATOM 561 C C . ASP A 1 78 ? 16.317 3.289 -5.996 1.00 92.38 78 ASP A C 1
ATOM 563 O O . ASP A 1 78 ? 17.425 3.709 -6.339 1.00 92.38 78 ASP A O 1
ATOM 567 N N . LYS A 1 79 ? 16.164 2.436 -4.977 1.00 92.06 79 LYS A N 1
ATOM 568 C CA . LYS A 1 79 ? 17.267 2.019 -4.094 1.00 92.06 79 LYS A CA 1
ATOM 569 C C . LYS A 1 79 ? 18.113 0.878 -4.652 1.00 92.06 79 LYS A C 1
ATOM 571 O O . LYS A 1 79 ? 19.163 0.550 -4.104 1.00 92.06 79 LYS A O 1
ATOM 576 N N . THR A 1 80 ? 17.677 0.272 -5.745 1.00 92.56 80 THR A N 1
ATOM 577 C CA . THR A 1 80 ? 18.375 -0.838 -6.390 1.00 92.56 80 THR A CA 1
ATOM 578 C C . THR A 1 80 ? 19.497 -0.367 -7.307 1.00 92.56 80 THR A C 1
ATOM 580 O O . THR A 1 80 ? 19.503 0.758 -7.802 1.00 92.56 80 THR A O 1
ATOM 583 N N . LYS A 1 81 ? 20.458 -1.254 -7.581 1.00 93.75 81 LYS A N 1
ATOM 584 C CA . LYS A 1 81 ? 21.518 -1.004 -8.563 1.00 93.75 81 LYS A CA 1
ATOM 585 C C . LYS A 1 81 ? 20.951 -0.861 -9.977 1.00 93.75 81 LYS A C 1
ATOM 587 O O . LYS A 1 81 ? 20.015 -1.563 -10.359 1.00 93.75 81 LYS A O 1
ATOM 592 N N . GLN A 1 82 ? 21.586 -0.004 -10.772 1.00 94.00 82 GLN A N 1
ATOM 593 C CA . GLN A 1 82 ? 21.216 0.248 -12.165 1.00 94.00 82 GLN A CA 1
ATOM 594 C C . GLN A 1 82 ? 21.165 -1.035 -13.008 1.00 94.00 82 GLN A C 1
ATOM 596 O O . GLN A 1 82 ? 20.161 -1.257 -13.669 1.00 94.00 82 GLN A O 1
ATOM 601 N N . GLU A 1 83 ? 22.165 -1.915 -12.900 1.00 94.56 83 GLU A N 1
ATOM 602 C CA . GLU A 1 83 ? 22.226 -3.196 -13.630 1.00 94.56 83 GLU A CA 1
ATOM 603 C C . GLU A 1 83 ? 20.953 -4.047 -13.455 1.00 94.56 83 GLU A C 1
ATOM 605 O O . GLU A 1 83 ? 20.420 -4.614 -14.406 1.00 94.56 83 GLU A O 1
ATOM 610 N N . VAL A 1 84 ? 20.412 -4.099 -12.235 1.00 94.81 84 VAL A N 1
ATOM 611 C CA . VAL A 1 84 ? 19.190 -4.859 -11.942 1.00 94.81 84 VAL A CA 1
ATOM 612 C C . VAL A 1 84 ? 17.964 -4.169 -12.540 1.00 94.81 84 VAL A C 1
ATOM 614 O O . VAL A 1 84 ? 17.104 -4.841 -13.100 1.00 94.81 84 VAL A O 1
ATOM 617 N N . ARG A 1 85 ? 17.881 -2.834 -12.490 1.00 95.25 85 ARG A N 1
ATOM 618 C CA . ARG A 1 85 ? 16.793 -2.103 -13.160 1.00 95.25 85 ARG A CA 1
ATOM 619 C C . ARG A 1 85 ? 16.835 -2.282 -14.675 1.00 95.25 85 ARG A C 1
ATOM 621 O O . ARG A 1 85 ? 15.800 -2.496 -15.294 1.00 95.25 85 ARG A O 1
ATOM 628 N N . GLU A 1 86 ? 18.023 -2.229 -15.265 1.00 94.19 86 GLU A N 1
ATOM 629 C CA . GLU A 1 86 ? 18.216 -2.393 -16.707 1.00 94.19 86 GLU A CA 1
ATOM 630 C C . GLU A 1 86 ? 17.883 -3.812 -17.175 1.00 94.19 86 GLU A C 1
ATOM 632 O O . GLU A 1 86 ? 17.359 -3.987 -18.274 1.00 94.19 86 GLU A O 1
ATOM 637 N N . SER A 1 87 ? 18.064 -4.821 -16.317 1.00 93.50 87 SER A N 1
ATOM 638 C CA . SER A 1 87 ? 17.650 -6.195 -16.627 1.00 93.50 87 SER A CA 1
ATOM 639 C C . SER A 1 87 ? 16.136 -6.356 -16.860 1.00 93.50 87 SER A C 1
ATOM 641 O O . SER A 1 87 ? 15.714 -7.314 -17.502 1.00 93.50 87 SER A O 1
ATOM 643 N N . LEU A 1 88 ? 15.310 -5.402 -16.408 1.00 94.56 88 LEU A N 1
ATOM 644 C CA . LEU A 1 88 ? 13.861 -5.393 -16.640 1.00 94.56 88 LEU A CA 1
ATOM 645 C C . LEU A 1 88 ? 13.459 -4.762 -17.982 1.00 94.56 88 LEU A C 1
ATOM 647 O O . LEU A 1 88 ? 12.304 -4.899 -18.378 1.00 94.56 88 LEU A O 1
ATOM 651 N N . LEU A 1 89 ? 14.366 -4.083 -18.696 1.00 94.25 89 LEU A N 1
ATOM 652 C CA . LEU A 1 89 ? 14.019 -3.287 -19.882 1.00 94.25 89 LEU A CA 1
ATOM 653 C C . LEU A 1 89 ? 13.282 -4.091 -20.951 1.00 94.25 89 LEU A C 1
ATOM 655 O O . LEU A 1 89 ? 12.270 -3.619 -21.463 1.00 94.25 89 LEU A O 1
ATOM 659 N N . THR A 1 90 ? 13.759 -5.295 -21.271 1.00 91.69 90 THR A N 1
ATOM 660 C CA . THR A 1 90 ? 13.146 -6.160 -22.293 1.00 91.69 90 THR A CA 1
ATOM 661 C C . THR A 1 90 ? 11.710 -6.522 -21.930 1.00 91.69 90 THR A C 1
ATOM 663 O O . THR A 1 90 ? 10.809 -6.421 -22.766 1.00 91.69 90 THR A O 1
ATOM 666 N N . ILE A 1 91 ? 11.491 -6.880 -20.663 1.00 94.12 91 ILE A N 1
ATOM 667 C CA . ILE A 1 91 ? 10.181 -7.264 -20.142 1.00 94.12 91 ILE A CA 1
ATOM 668 C C . ILE A 1 91 ? 9.236 -6.058 -20.111 1.00 94.12 91 ILE A C 1
ATOM 670 O O . ILE A 1 91 ? 8.087 -6.173 -20.530 1.00 94.12 91 ILE A O 1
ATOM 674 N N . LEU A 1 92 ? 9.718 -4.891 -19.675 1.00 94.25 92 LEU A N 1
ATOM 675 C CA . LEU A 1 92 ? 8.922 -3.661 -19.644 1.00 94.25 92 LEU A CA 1
ATOM 676 C C . LEU A 1 92 ? 8.583 -3.131 -21.048 1.00 94.25 92 LEU A C 1
ATOM 678 O O . LEU A 1 92 ? 7.596 -2.412 -21.184 1.00 94.25 92 LEU A O 1
ATOM 682 N N . ASP A 1 93 ? 9.379 -3.464 -22.072 1.00 92.12 93 ASP A N 1
ATOM 683 C CA . ASP A 1 93 ? 9.117 -3.093 -23.474 1.00 92.12 93 ASP A CA 1
ATOM 684 C C . ASP A 1 93 ? 8.096 -4.001 -24.143 1.00 92.12 93 ASP A C 1
ATOM 686 O O . ASP A 1 93 ? 7.074 -3.567 -24.665 1.00 92.12 93 ASP A O 1
ATOM 690 N N . THR A 1 94 ? 8.432 -5.289 -24.173 1.00 92.44 94 THR A N 1
ATOM 691 C CA . THR A 1 94 ? 7.812 -6.256 -25.076 1.00 92.44 94 THR A CA 1
ATOM 692 C C . THR A 1 94 ? 6.760 -7.079 -24.358 1.00 92.44 94 THR A C 1
ATOM 694 O O . THR A 1 94 ? 5.941 -7.725 -25.003 1.00 92.44 94 THR A O 1
ATOM 697 N N . GLY A 1 95 ? 6.793 -7.087 -23.022 1.00 92.38 95 GLY A N 1
ATOM 698 C CA . GLY A 1 95 ? 6.047 -8.042 -22.221 1.00 92.38 95 GLY A CA 1
ATOM 699 C C . GLY A 1 95 ? 6.562 -9.473 -22.369 1.00 92.38 95 GLY A C 1
ATOM 700 O O . GLY A 1 95 ? 5.870 -10.384 -21.941 1.00 92.38 95 GLY A O 1
ATOM 701 N N . ILE A 1 96 ? 7.735 -9.694 -22.968 1.00 93.50 96 ILE A N 1
ATOM 702 C CA . ILE A 1 96 ? 8.324 -11.020 -23.153 1.00 93.50 96 ILE A CA 1
ATOM 703 C C . ILE A 1 96 ? 9.652 -11.097 -22.399 1.00 93.50 96 ILE A C 1
ATOM 705 O O . ILE A 1 96 ? 10.505 -10.213 -22.499 1.00 93.50 96 ILE A O 1
ATOM 709 N N . GLY A 1 97 ? 9.824 -12.171 -21.632 1.00 90.56 97 GLY A N 1
ATOM 710 C CA . GLY A 1 97 ? 11.049 -12.495 -20.906 1.00 90.56 97 GLY A CA 1
ATOM 711 C C . GLY A 1 97 ? 11.466 -13.949 -21.104 1.00 90.56 97 GLY A C 1
ATOM 712 O O . GLY A 1 97 ? 10.843 -14.699 -21.855 1.00 90.56 97 GLY A O 1
ATOM 713 N N . MET A 1 98 ? 12.519 -14.360 -20.403 1.00 87.12 98 MET A N 1
ATOM 714 C CA . MET A 1 98 ? 12.984 -15.746 -20.377 1.00 87.12 98 MET A CA 1
ATOM 715 C C . MET A 1 98 ? 13.240 -16.174 -18.933 1.00 87.12 98 MET A C 1
ATOM 717 O O . MET A 1 98 ? 13.940 -15.477 -18.198 1.00 87.12 98 MET A O 1
ATOM 721 N N . ASP A 1 99 ? 12.707 -17.328 -18.533 1.00 87.25 99 ASP A N 1
ATOM 722 C CA . ASP A 1 99 ? 13.091 -17.976 -17.282 1.00 87.25 99 ASP A CA 1
ATOM 723 C C . ASP A 1 99 ? 14.451 -18.653 -17.483 1.00 87.25 99 ASP A C 1
ATOM 725 O O . ASP A 1 99 ? 14.558 -19.701 -18.120 1.00 87.25 99 ASP A O 1
ATOM 729 N N . LEU A 1 100 ? 15.498 -18.059 -16.909 1.00 80.31 100 LEU A N 1
ATOM 730 C CA . LEU A 1 100 ? 16.889 -18.511 -17.037 1.00 80.31 100 LEU A CA 1
ATOM 731 C C . LEU A 1 100 ? 17.165 -19.896 -16.421 1.00 80.31 100 LEU A C 1
ATOM 733 O O . LEU 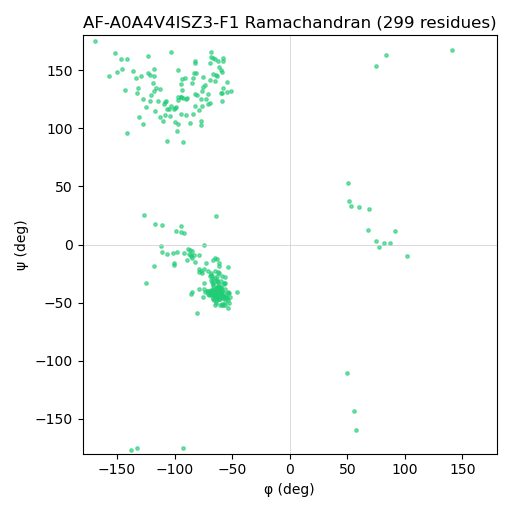A 1 100 ? 18.245 -20.455 -16.619 1.00 80.31 100 LEU A O 1
ATOM 737 N N . ARG A 1 101 ? 16.231 -20.453 -15.640 1.00 80.38 101 ARG A N 1
ATOM 738 C CA . ARG A 1 101 ? 16.374 -21.792 -15.042 1.00 80.38 101 ARG A CA 1
ATOM 739 C C . ARG A 1 101 ? 15.930 -22.891 -15.993 1.00 80.38 101 ARG A C 1
ATOM 741 O O . ARG A 1 101 ? 16.543 -23.951 -16.040 1.00 80.38 101 ARG A O 1
ATOM 748 N N . SER A 1 102 ? 14.830 -22.640 -16.696 1.00 80.12 102 SER A N 1
ATOM 749 C CA . SER A 1 102 ? 14.155 -23.604 -17.565 1.00 80.12 102 SER A CA 1
ATOM 750 C C . SER A 1 102 ? 14.371 -23.307 -19.051 1.00 80.12 102 SER A C 1
ATOM 752 O O . SER A 1 102 ? 14.014 -24.129 -19.890 1.00 80.12 102 SER A O 1
ATOM 754 N N . ASN A 1 103 ? 14.969 -22.156 -19.379 1.00 83.44 103 ASN A N 1
ATOM 755 C CA . ASN A 1 103 ? 15.072 -21.600 -20.729 1.00 83.44 103 ASN A CA 1
ATOM 756 C C . ASN A 1 103 ? 13.706 -21.494 -21.426 1.00 83.44 103 ASN A C 1
ATOM 758 O O . ASN A 1 103 ? 13.600 -21.667 -22.640 1.00 83.44 103 ASN A O 1
ATOM 762 N N . THR A 1 104 ? 12.649 -21.227 -20.655 1.00 87.81 104 THR A N 1
ATOM 763 C CA . THR A 1 104 ? 11.287 -21.064 -21.176 1.00 87.81 104 THR A CA 1
ATOM 764 C C . THR A 1 104 ? 10.949 -19.592 -21.372 1.00 87.81 104 THR A C 1
ATOM 766 O O . THR A 1 104 ? 11.475 -18.716 -20.685 1.00 87.81 104 THR A O 1
ATOM 769 N N . VAL A 1 105 ? 10.080 -19.309 -22.343 1.00 91.62 105 VAL A N 1
ATOM 770 C CA . VAL A 1 105 ? 9.592 -17.951 -22.604 1.00 91.62 105 VAL A CA 1
ATOM 771 C C . VAL A 1 105 ? 8.552 -17.578 -21.551 1.00 91.62 105 VAL A C 1
ATOM 773 O O . VAL A 1 105 ? 7.617 -18.336 -21.303 1.00 91.62 105 VAL A O 1
ATOM 776 N N . LEU A 1 106 ? 8.700 -16.391 -20.967 1.00 92.50 106 LEU A N 1
ATOM 777 C CA . LEU A 1 106 ? 7.735 -15.794 -20.050 1.00 92.50 106 LEU A CA 1
ATOM 778 C C . LEU A 1 106 ? 6.892 -14.767 -20.810 1.00 92.50 106 LEU A C 1
ATOM 780 O O . LEU A 1 106 ? 7.432 -13.771 -21.291 1.00 92.50 106 LEU A O 1
ATOM 784 N N . ASP A 1 107 ? 5.581 -14.995 -20.903 1.00 94.50 107 ASP A N 1
ATOM 785 C CA . ASP A 1 107 ? 4.625 -14.021 -21.445 1.00 94.50 107 ASP A CA 1
ATOM 786 C C . ASP A 1 107 ? 4.003 -13.204 -20.306 1.00 94.50 107 ASP A C 1
ATOM 788 O O . ASP A 1 107 ? 3.242 -13.719 -19.492 1.00 94.50 107 ASP A O 1
ATOM 792 N N . VAL A 1 108 ? 4.323 -11.916 -20.255 1.00 93.75 108 VAL A N 1
ATOM 793 C CA . VAL A 1 108 ? 3.842 -10.932 -19.271 1.00 93.75 108 VAL A CA 1
ATOM 794 C C . VAL A 1 108 ? 3.236 -9.705 -19.963 1.00 93.75 108 VAL A C 1
ATOM 796 O O . VAL A 1 108 ? 3.178 -8.601 -19.418 1.00 93.75 108 VAL A O 1
ATOM 799 N N . THR A 1 109 ? 2.747 -9.890 -21.192 1.00 94.31 109 THR A N 1
ATOM 800 C CA . THR A 1 109 ? 2.117 -8.834 -22.004 1.00 94.31 109 THR A CA 1
ATOM 801 C C . THR A 1 109 ? 0.839 -8.275 -21.372 1.00 94.31 109 THR A C 1
ATOM 803 O O . THR A 1 109 ? 0.498 -7.107 -21.574 1.00 94.31 109 THR A O 1
ATOM 806 N N . LYS A 1 110 ? 0.144 -9.080 -20.558 1.00 93.31 110 LYS A N 1
ATOM 807 C CA . LYS A 1 110 ? -1.090 -8.707 -19.841 1.00 93.31 110 LYS A CA 1
ATOM 808 C C . LYS A 1 110 ? -0.847 -8.217 -18.411 1.00 93.31 110 LYS A C 1
ATOM 810 O O . LYS A 1 110 ? -1.802 -8.055 -17.650 1.00 93.31 110 LYS A O 1
ATOM 815 N N . SER A 1 111 ? 0.405 -7.962 -18.050 1.00 93.31 111 SER A N 1
ATOM 816 C CA . SER A 1 111 ? 0.781 -7.544 -16.706 1.00 93.31 111 SER A CA 1
ATOM 817 C C . SER A 1 111 ? 0.783 -6.021 -16.543 1.00 93.31 111 SER A C 1
ATOM 819 O O . SER A 1 111 ? 1.176 -5.258 -17.442 1.00 93.31 111 SER A O 1
ATOM 821 N N . ILE A 1 112 ? 0.368 -5.567 -15.360 1.00 95.06 112 ILE A N 1
ATOM 822 C CA . ILE A 1 112 ? 0.547 -4.187 -14.907 1.00 95.06 112 ILE A CA 1
ATOM 823 C C . ILE A 1 112 ? 1.763 -4.149 -13.990 1.00 95.06 112 ILE A C 1
ATOM 825 O O . ILE A 1 112 ? 1.777 -4.778 -12.937 1.00 95.06 112 ILE A O 1
ATOM 829 N N . TRP A 1 113 ? 2.770 -3.388 -14.395 1.00 97.00 113 TRP A N 1
ATOM 830 C CA . TRP A 1 113 ? 3.982 -3.161 -13.624 1.00 97.00 113 TRP A CA 1
ATOM 831 C C . TRP A 1 113 ? 3.859 -1.843 -12.875 1.00 97.00 113 TRP A C 1
ATOM 833 O O . TRP A 1 113 ? 3.586 -0.807 -13.478 1.00 97.00 113 TRP A O 1
ATOM 843 N N . VAL A 1 114 ? 4.068 -1.879 -11.567 1.00 97.69 114 VAL A N 1
ATOM 844 C CA . VAL A 1 114 ? 4.061 -0.715 -10.688 1.00 97.69 114 VAL A CA 1
ATOM 845 C C . VAL A 1 114 ? 5.451 -0.562 -10.090 1.00 97.69 114 VAL A C 1
ATOM 847 O O . VAL A 1 114 ? 5.907 -1.413 -9.332 1.00 97.69 114 VAL A O 1
ATOM 850 N N . LEU A 1 115 ? 6.126 0.528 -10.441 1.00 97.31 115 LEU A N 1
ATOM 851 C CA . LEU A 1 115 ? 7.428 0.907 -9.901 1.00 97.31 115 LEU A CA 1
ATOM 852 C C . LEU A 1 115 ? 7.195 1.918 -8.781 1.00 97.31 115 LEU A C 1
ATOM 854 O O . LEU A 1 115 ? 6.872 3.077 -9.055 1.00 97.31 115 LEU A O 1
ATOM 858 N N . ALA A 1 116 ? 7.309 1.487 -7.528 1.00 96.88 116 ALA A N 1
ATOM 859 C CA . ALA A 1 116 ? 7.088 2.357 -6.383 1.00 96.88 116 ALA A CA 1
ATOM 860 C C . ALA A 1 116 ? 8.401 2.957 -5.878 1.00 96.88 116 ALA A C 1
ATOM 862 O O . ALA A 1 116 ? 9.440 2.299 -5.806 1.00 96.88 116 ALA A O 1
ATOM 863 N N . SER A 1 117 ? 8.354 4.241 -5.534 1.00 95.44 117 SER A N 1
ATOM 864 C CA . SER A 1 117 ? 9.500 4.966 -5.005 1.00 95.44 117 SER A CA 1
ATOM 865 C C . SER A 1 117 ? 9.079 6.081 -4.066 1.00 95.44 117 SER A C 1
ATOM 867 O O . SER A 1 117 ? 8.036 6.715 -4.233 1.00 95.44 117 SER A O 1
ATOM 869 N N . ASN A 1 118 ? 9.945 6.339 -3.092 1.00 93.00 118 ASN A N 1
ATOM 870 C CA . ASN A 1 118 ? 9.818 7.484 -2.201 1.00 93.00 118 ASN A CA 1
ATOM 871 C C . ASN A 1 118 ? 10.501 8.744 -2.762 1.00 93.00 118 ASN A C 1
ATOM 873 O O . ASN A 1 118 ? 10.401 9.813 -2.163 1.00 93.00 118 ASN A O 1
ATOM 877 N N . LYS A 1 119 ? 11.187 8.662 -3.914 1.00 93.25 119 LYS A N 1
ATOM 878 C CA . LYS A 1 119 ? 11.727 9.849 -4.586 1.00 93.25 119 LYS A CA 1
ATOM 879 C C . LYS A 1 119 ? 10.607 10.742 -5.106 1.00 93.25 119 LYS A C 1
ATOM 881 O O . LYS A 1 119 ? 9.558 10.277 -5.540 1.00 93.25 119 LYS A O 1
ATOM 886 N N . GLY A 1 120 ? 10.876 12.044 -5.090 1.00 92.69 120 GLY A N 1
ATOM 887 C CA . GLY A 1 120 ? 9.931 13.065 -5.532 1.00 92.69 120 GLY A CA 1
ATOM 888 C C . GLY A 1 120 ? 8.974 13.533 -4.446 1.00 92.69 120 GLY A C 1
ATOM 889 O O . GLY A 1 120 ? 8.166 14.414 -4.727 1.00 92.69 120 GLY A O 1
ATOM 890 N N . ASP A 1 121 ? 9.093 13.018 -3.218 1.00 93.25 121 ASP A N 1
ATOM 891 C CA . ASP A 1 121 ? 8.239 13.445 -2.113 1.00 93.25 121 ASP A CA 1
ATOM 892 C C . ASP A 1 121 ? 8.292 14.959 -1.877 1.00 93.25 121 ASP A C 1
ATOM 894 O O . ASP A 1 121 ? 7.248 15.595 -1.823 1.00 93.25 121 ASP A O 1
ATOM 898 N N . ASP A 1 122 ? 9.478 15.573 -1.891 1.00 93.62 122 ASP A N 1
ATOM 899 C CA . ASP A 1 122 ? 9.604 17.029 -1.740 1.00 93.62 122 ASP A CA 1
ATOM 900 C C . ASP A 1 122 ? 8.798 17.812 -2.791 1.00 93.62 122 ASP A C 1
ATOM 902 O O . ASP A 1 122 ? 8.226 18.862 -2.493 1.00 93.62 122 ASP A O 1
ATOM 906 N N . LEU A 1 123 ? 8.753 17.322 -4.037 1.00 96.00 123 LEU A N 1
ATOM 907 C CA . LEU A 1 123 ? 7.975 17.942 -5.115 1.00 96.00 123 LEU A CA 1
ATOM 908 C C . LEU A 1 123 ? 6.475 17.758 -4.874 1.00 96.00 123 LEU A C 1
ATOM 910 O O . LEU A 1 123 ? 5.704 18.705 -5.034 1.00 96.00 123 LEU A O 1
ATOM 914 N N . ILE A 1 124 ? 6.076 16.554 -4.465 1.00 96.44 124 ILE A N 1
ATOM 915 C CA . ILE A 1 124 ? 4.688 16.190 -4.172 1.00 96.44 124 ILE A CA 1
ATOM 916 C C . ILE A 1 124 ? 4.165 17.003 -2.984 1.00 96.44 124 ILE A C 1
ATOM 918 O O . ILE A 1 124 ? 3.108 17.624 -3.092 1.00 96.44 124 ILE A O 1
ATOM 922 N N . SER A 1 125 ? 4.926 17.071 -1.894 1.00 93.88 125 SER A N 1
ATOM 923 C CA . SER A 1 125 ? 4.617 17.823 -0.677 1.00 93.88 125 SER A CA 1
ATOM 924 C C . SER A 1 125 ? 4.498 19.324 -0.961 1.00 93.88 125 SER A C 1
ATOM 926 O O . SER A 1 125 ? 3.482 19.938 -0.626 1.00 93.88 125 SER A O 1
ATOM 928 N N . LYS A 1 126 ? 5.451 19.916 -1.699 1.00 95.19 126 LYS A N 1
ATOM 929 C CA . LYS A 1 126 ? 5.365 21.327 -2.131 1.00 95.19 126 LYS A CA 1
ATOM 930 C C . LYS A 1 126 ? 4.160 21.591 -3.030 1.00 95.19 126 LYS A C 1
ATOM 932 O O . LYS A 1 126 ? 3.499 22.623 -2.895 1.00 95.19 126 LYS A O 1
ATOM 937 N N . PHE A 1 127 ? 3.866 20.683 -3.960 1.00 96.31 127 PHE A N 1
ATOM 938 C CA . PHE A 1 127 ? 2.699 20.808 -4.828 1.00 96.31 127 PHE A CA 1
ATOM 939 C C . PHE A 1 127 ? 1.400 20.733 -4.024 1.00 96.31 127 PHE A C 1
ATOM 941 O O . PHE A 1 127 ? 0.496 21.537 -4.263 1.00 96.31 127 PHE A O 1
ATOM 948 N N . TYR A 1 128 ? 1.315 19.806 -3.071 1.00 94.06 128 TYR A N 1
ATOM 949 C CA . TYR A 1 128 ? 0.162 19.639 -2.197 1.00 94.06 128 TYR A CA 1
ATOM 950 C C . TYR A 1 128 ? -0.097 20.897 -1.370 1.00 94.06 128 TYR A C 1
ATOM 952 O O . TYR A 1 128 ? -1.201 21.441 -1.421 1.00 94.06 128 TYR A O 1
ATOM 960 N N . ASP A 1 129 ? 0.918 21.412 -0.674 1.00 93.69 129 ASP A N 1
ATOM 961 C CA . ASP A 1 129 ? 0.766 22.594 0.177 1.00 93.69 129 ASP A CA 1
ATOM 962 C C . ASP A 1 129 ? 0.363 23.841 -0.620 1.00 93.69 129 ASP A C 1
ATOM 964 O O . ASP A 1 129 ? -0.435 24.644 -0.140 1.00 93.69 129 ASP A O 1
ATOM 968 N N . LYS A 1 130 ? 0.863 23.987 -1.853 1.00 94.69 130 LYS A N 1
ATOM 969 C CA . LYS A 1 130 ? 0.543 25.132 -2.714 1.00 94.69 130 LYS A CA 1
ATOM 970 C C . LYS A 1 130 ? -0.827 25.025 -3.387 1.00 94.69 130 LYS A C 1
ATOM 972 O O . LYS A 1 130 ? -1.487 26.043 -3.580 1.00 94.69 130 LYS A O 1
ATOM 977 N N . ASN A 1 131 ? -1.229 23.828 -3.818 1.00 94.25 131 ASN A N 1
ATOM 978 C CA . ASN A 1 131 ? -2.340 23.676 -4.762 1.00 94.25 131 ASN A CA 1
ATOM 979 C C . ASN A 1 131 ? -3.539 22.898 -4.217 1.00 94.25 131 ASN A C 1
ATOM 981 O O . ASN A 1 131 ? -4.607 23.010 -4.818 1.00 94.25 131 ASN A O 1
ATOM 985 N N . LEU A 1 132 ? -3.384 22.115 -3.146 1.00 92.06 132 LEU A N 1
ATOM 986 C CA . LEU A 1 132 ? -4.404 21.174 -2.657 1.00 92.06 132 LEU A CA 1
ATOM 987 C C . LEU A 1 132 ? -4.785 21.398 -1.189 1.00 92.06 132 LEU A C 1
ATOM 989 O O . LEU A 1 132 ? -5.940 21.185 -0.823 1.00 92.06 132 LEU A O 1
ATOM 993 N N . LYS A 1 133 ? -3.845 21.830 -0.345 1.00 90.38 133 LYS A N 1
ATOM 994 C CA . LYS A 1 133 ? -4.089 22.047 1.084 1.00 90.38 133 LYS A CA 1
ATOM 995 C C . LYS A 1 133 ? -5.208 23.069 1.305 1.00 90.38 133 LYS A C 1
ATOM 997 O O . LYS A 1 133 ? -5.191 24.155 0.735 1.00 90.38 133 LYS A O 1
ATOM 1002 N N . GLY A 1 134 ? -6.170 22.709 2.155 1.00 87.19 134 GLY A N 1
ATOM 1003 C CA . GLY A 1 134 ? -7.307 23.563 2.518 1.00 87.19 134 GLY A CA 1
ATOM 1004 C C . GLY A 1 134 ? -8.418 23.651 1.468 1.00 87.19 134 GLY A C 1
ATOM 1005 O O . GLY A 1 134 ? -9.424 24.299 1.728 1.00 87.19 134 GLY A O 1
ATOM 1006 N N . LYS A 1 135 ? -8.269 22.997 0.310 1.00 90.31 135 LYS A N 1
ATOM 1007 C CA . LYS A 1 135 ? -9.338 22.891 -0.687 1.00 90.31 135 LYS A CA 1
ATOM 1008 C C . LYS A 1 135 ? -10.294 21.757 -0.346 1.00 90.31 135 LYS A C 1
ATOM 1010 O O . LYS A 1 135 ? -9.867 20.718 0.161 1.00 90.31 135 LYS A O 1
ATOM 1015 N N . SER A 1 136 ? -11.565 21.928 -0.694 1.00 88.50 136 SER A N 1
ATOM 1016 C CA . SER A 1 136 ? -12.547 20.845 -0.658 1.00 88.50 136 SER A CA 1
ATOM 1017 C C . SER A 1 136 ? -12.204 19.751 -1.673 1.00 88.50 136 SER A C 1
ATOM 1019 O O . SER A 1 136 ? -11.515 19.988 -2.670 1.00 88.50 136 SER A O 1
ATOM 1021 N N . ASP A 1 137 ? -12.739 18.548 -1.477 1.00 85.50 137 ASP A N 1
ATOM 1022 C CA . ASP A 1 137 ? -12.520 17.430 -2.403 1.00 85.50 137 ASP A CA 1
ATOM 1023 C C . ASP A 1 137 ? -13.011 17.721 -3.825 1.00 85.50 137 ASP A C 1
ATOM 1025 O O . ASP A 1 137 ? -12.411 17.260 -4.799 1.00 85.50 137 ASP A O 1
ATOM 1029 N N . SER A 1 138 ? -14.069 18.526 -3.961 1.00 88.50 138 SER A N 1
ATOM 1030 C CA . SER A 1 138 ? -14.573 18.957 -5.267 1.00 88.50 138 SER A CA 1
ATOM 1031 C C . SER A 1 138 ? -13.548 19.820 -6.009 1.00 88.50 138 SER A C 1
ATOM 1033 O O . SER A 1 138 ? -13.299 19.615 -7.197 1.00 88.50 138 SER A O 1
ATOM 1035 N N . GLU A 1 139 ? -12.884 20.733 -5.304 1.00 90.88 139 GLU A N 1
ATOM 1036 C CA . GLU A 1 139 ? -11.884 21.630 -5.874 1.00 90.88 139 GLU A CA 1
ATOM 1037 C C . GLU A 1 139 ? -10.586 20.887 -6.184 1.00 90.88 139 GLU A C 1
ATOM 1039 O O . GLU A 1 139 ? -10.009 21.095 -7.252 1.00 90.88 139 GLU A O 1
ATOM 1044 N N . LYS A 1 140 ? -10.149 19.979 -5.297 1.00 89.62 140 LYS A N 1
ATOM 1045 C CA . LYS A 1 140 ? -8.959 19.138 -5.516 1.00 89.62 140 LYS A CA 1
ATOM 1046 C C . LYS A 1 140 ? -9.045 18.379 -6.846 1.00 89.62 140 LYS A C 1
ATOM 1048 O O . LYS A 1 140 ? -8.061 18.342 -7.579 1.00 89.62 140 LYS A O 1
ATOM 1053 N N . ARG A 1 141 ? -10.219 17.836 -7.202 1.00 87.56 141 ARG A N 1
ATOM 1054 C CA . ARG A 1 141 ? -10.444 17.085 -8.459 1.00 87.56 141 ARG A CA 1
ATOM 1055 C C . ARG A 1 141 ? -10.213 17.908 -9.729 1.00 87.56 141 ARG A C 1
ATOM 1057 O O . ARG A 1 141 ? -9.920 17.332 -10.772 1.00 87.56 141 ARG A O 1
ATOM 1064 N N . HIS A 1 142 ? -10.334 19.232 -9.650 1.00 91.62 142 HIS A N 1
ATOM 1065 C CA . HIS A 1 142 ? -10.127 20.135 -10.784 1.00 91.62 142 HIS A CA 1
ATOM 1066 C C . HIS A 1 142 ? -8.683 20.647 -10.886 1.00 91.62 142 HIS A C 1
ATOM 1068 O O . HIS A 1 142 ? -8.321 21.300 -11.867 1.00 91.62 142 HIS A O 1
ATOM 1074 N N . VAL A 1 143 ? -7.835 20.361 -9.894 1.00 93.56 143 VAL A N 1
ATOM 1075 C CA . VAL A 1 143 ? -6.425 20.750 -9.923 1.00 93.56 143 VAL A CA 1
ATOM 1076 C C . VAL A 1 143 ? -5.660 19.822 -10.862 1.00 93.56 143 VAL A C 1
ATOM 1078 O O . VAL A 1 143 ? -5.565 18.616 -10.650 1.00 93.56 143 VAL A O 1
ATOM 1081 N N . SER A 1 144 ? -5.071 20.399 -11.909 1.00 94.19 144 SER A N 1
ATOM 1082 C CA . SER A 1 144 ? -4.244 19.649 -12.854 1.00 94.19 144 SER A CA 1
ATOM 1083 C C . SER A 1 144 ? -2.934 19.198 -12.209 1.00 94.19 144 SER A C 1
ATOM 1085 O O . SER A 1 144 ? -2.121 20.026 -11.800 1.00 94.19 144 SER A O 1
ATOM 1087 N N . ILE A 1 145 ? -2.693 17.885 -12.197 1.00 95.19 145 ILE A N 1
ATOM 1088 C CA . ILE A 1 145 ? -1.432 17.286 -11.731 1.00 95.19 145 ILE A CA 1
ATOM 1089 C C . ILE A 1 145 ? -0.347 17.230 -12.816 1.00 95.19 145 ILE A C 1
ATOM 1091 O O . ILE A 1 145 ? 0.788 16.871 -12.519 1.00 95.19 145 ILE A O 1
ATOM 1095 N N . LYS A 1 146 ? -0.654 17.606 -14.068 1.00 94.50 146 LYS A N 1
ATOM 1096 C CA . LYS A 1 146 ? 0.299 17.531 -15.193 1.00 94.50 146 LYS A CA 1
ATOM 1097 C C . LYS A 1 146 ? 1.639 18.240 -14.929 1.00 94.50 146 LYS A C 1
ATOM 1099 O O . LYS A 1 146 ? 2.663 17.663 -15.288 1.00 94.50 146 LYS A O 1
ATOM 1104 N N . PRO A 1 147 ? 1.685 19.437 -14.300 1.00 95.62 147 PRO A N 1
ATOM 1105 C CA . PRO A 1 147 ? 2.959 20.080 -13.975 1.00 95.62 147 PRO A CA 1
ATOM 1106 C C . PRO A 1 147 ? 3.815 19.226 -13.034 1.00 95.62 147 PRO A C 1
ATOM 1108 O O . PRO A 1 147 ? 4.994 19.020 -13.296 1.00 95.62 147 PRO A O 1
ATOM 1111 N N . LEU A 1 148 ? 3.199 18.646 -11.998 1.00 96.56 148 LEU A N 1
ATOM 1112 C CA . LEU A 1 148 ? 3.883 17.752 -11.066 1.00 96.56 148 LEU A CA 1
ATOM 1113 C C . LEU A 1 148 ? 4.366 16.477 -11.765 1.00 96.56 148 LEU A C 1
ATOM 1115 O O . LEU A 1 148 ? 5.491 16.052 -11.540 1.00 96.56 148 LEU A O 1
ATOM 1119 N N . GLN A 1 149 ? 3.554 15.887 -12.646 1.00 95.94 149 GLN A N 1
ATOM 1120 C CA . GLN A 1 149 ? 3.963 14.712 -13.423 1.00 95.94 149 GLN A CA 1
ATOM 1121 C C . GLN A 1 149 ? 5.176 15.003 -14.314 1.00 95.94 149 GLN A C 1
ATOM 1123 O O . GLN A 1 149 ? 6.052 14.153 -14.439 1.00 95.94 149 GLN A O 1
ATOM 1128 N N . HIS A 1 150 ? 5.255 16.201 -14.900 1.00 95.00 150 HIS A N 1
ATOM 1129 C CA . HIS A 1 150 ? 6.410 16.633 -15.694 1.00 95.00 150 HIS A CA 1
ATOM 1130 C C . HIS A 1 150 ? 7.673 16.808 -14.846 1.00 95.00 150 HIS A C 1
ATOM 1132 O O . HIS A 1 150 ? 8.757 16.390 -15.251 1.00 95.00 150 HIS A O 1
ATOM 1138 N N . ASP A 1 151 ? 7.543 17.391 -13.656 1.00 96.06 151 ASP A N 1
ATOM 1139 C CA . ASP A 1 151 ? 8.672 17.555 -12.739 1.00 96.06 151 ASP A CA 1
ATOM 1140 C C . ASP A 1 151 ? 9.152 16.202 -12.188 1.00 96.06 151 ASP A C 1
ATOM 1142 O O . ASP A 1 151 ? 10.357 15.951 -12.127 1.00 96.06 151 ASP A O 1
ATOM 1146 N N . LEU A 1 152 ? 8.225 15.287 -11.881 1.00 96.31 152 LEU A N 1
ATOM 1147 C CA . LEU A 1 152 ? 8.547 13.904 -11.524 1.00 96.31 152 LEU A CA 1
ATOM 1148 C C . LEU A 1 152 ? 9.240 13.180 -12.680 1.00 96.31 152 LEU A C 1
ATOM 1150 O O . LEU A 1 152 ? 10.262 12.539 -12.458 1.00 96.31 152 LEU A O 1
ATOM 1154 N N . TYR A 1 153 ? 8.746 13.318 -13.912 1.00 95.00 153 TYR A N 1
ATOM 1155 C CA . TYR A 1 153 ? 9.370 12.713 -15.090 1.00 95.00 153 TYR A CA 1
ATOM 1156 C C . TYR A 1 153 ? 10.852 13.097 -15.200 1.00 95.00 153 TYR A C 1
ATOM 1158 O O . TYR A 1 153 ? 11.707 12.223 -15.328 1.00 95.00 153 TYR A O 1
ATOM 1166 N N . LYS A 1 154 ? 11.175 14.390 -15.063 1.00 95.06 154 LYS A N 1
ATOM 1167 C CA . LYS A 1 154 ? 12.568 14.872 -15.066 1.00 95.06 154 LYS A CA 1
ATOM 1168 C C . LYS A 1 154 ? 13.395 14.264 -13.936 1.00 95.06 154 LYS A C 1
ATOM 1170 O O . LYS A 1 154 ? 14.489 13.772 -14.190 1.00 95.06 154 LYS A O 1
ATOM 1175 N N . LEU A 1 155 ? 12.860 14.254 -12.714 1.00 95.50 155 LEU A N 1
ATOM 1176 C CA . LEU A 1 155 ? 13.535 13.668 -11.556 1.00 95.50 155 LEU A CA 1
ATOM 1177 C C . LEU A 1 155 ? 13.839 12.175 -11.765 1.00 95.50 155 LEU A C 1
ATOM 1179 O O . LEU A 1 155 ? 14.909 11.686 -11.401 1.00 95.50 155 LEU A O 1
ATOM 1183 N N . PHE A 1 156 ? 12.907 11.434 -12.362 1.00 94.44 156 PHE A N 1
ATOM 1184 C CA . PHE A 1 156 ? 13.059 9.998 -12.561 1.00 94.44 156 PHE A CA 1
ATOM 1185 C C . PHE A 1 156 ? 13.959 9.631 -13.744 1.00 94.44 156 PHE A C 1
ATOM 1187 O O . PHE A 1 156 ? 14.535 8.545 -13.727 1.00 94.44 156 PHE A O 1
ATOM 1194 N N . ILE A 1 157 ? 14.187 10.520 -14.718 1.00 93.50 157 ILE A N 1
ATOM 1195 C CA . ILE A 1 157 ? 15.276 10.338 -15.698 1.00 93.50 157 ILE A CA 1
ATOM 1196 C C . ILE A 1 157 ? 16.617 10.178 -14.971 1.00 93.50 157 ILE A C 1
ATOM 1198 O O . ILE A 1 157 ? 17.382 9.268 -15.292 1.00 93.50 157 ILE A O 1
ATOM 1202 N N . GLU A 1 158 ? 16.879 11.022 -13.972 1.00 90.12 158 GLU A N 1
ATOM 1203 C CA . GLU A 1 158 ? 18.109 10.965 -13.178 1.00 90.12 158 GLU A CA 1
ATOM 1204 C C . GLU A 1 158 ? 18.131 9.739 -12.255 1.00 90.12 158 GLU A C 1
ATOM 1206 O O . GLU A 1 158 ? 19.158 9.077 -12.122 1.00 90.12 158 GLU A O 1
ATOM 1211 N N . ALA A 1 159 ? 16.995 9.393 -11.641 1.00 90.94 159 ALA A N 1
ATOM 1212 C CA . ALA A 1 159 ? 16.929 8.287 -10.686 1.00 90.94 159 ALA A CA 1
ATOM 1213 C C . ALA A 1 159 ? 16.975 6.888 -11.332 1.00 90.94 159 ALA A C 1
ATOM 1215 O O . ALA A 1 159 ? 17.570 5.969 -10.764 1.00 90.94 159 ALA A O 1
ATOM 1216 N N . TYR A 1 160 ? 16.327 6.699 -12.485 1.00 90.81 160 TYR A N 1
ATOM 1217 C CA . TYR A 1 160 ? 16.138 5.383 -13.112 1.00 90.81 160 TYR A CA 1
ATOM 1218 C C . TYR A 1 160 ? 16.921 5.176 -14.402 1.00 90.81 160 TYR A C 1
ATOM 1220 O O . TYR A 1 160 ? 16.942 4.046 -14.885 1.00 90.81 160 TYR A O 1
ATOM 1228 N N . THR A 1 161 ? 17.592 6.210 -14.916 1.00 91.88 161 THR A N 1
ATOM 1229 C CA . THR A 1 161 ? 18.115 6.336 -16.288 1.00 91.88 161 THR A CA 1
ATOM 1230 C C . THR A 1 161 ? 17.027 6.623 -17.337 1.00 91.88 161 THR A C 1
ATOM 1232 O O . THR A 1 161 ? 15.873 6.213 -17.170 1.00 91.88 161 THR A O 1
ATOM 1235 N N . PRO A 1 162 ? 17.379 7.270 -18.468 1.00 93.38 162 PRO A N 1
ATOM 1236 C CA . PRO A 1 162 ? 16.450 7.480 -19.579 1.00 93.38 162 PRO A CA 1
ATOM 1237 C C . PRO A 1 162 ? 15.846 6.184 -20.137 1.00 93.38 162 PRO A C 1
ATOM 1239 O O . PRO A 1 162 ? 14.687 6.184 -20.544 1.00 93.38 162 PRO A O 1
ATOM 1242 N N . ALA A 1 163 ? 16.609 5.083 -20.144 1.00 92.31 163 ALA A N 1
ATOM 1243 C CA . ALA A 1 163 ? 16.176 3.815 -20.730 1.00 92.31 163 ALA A CA 1
ATOM 1244 C C . ALA A 1 163 ? 14.972 3.222 -19.987 1.00 92.31 163 ALA A C 1
ATOM 1246 O O . ALA A 1 163 ? 13.999 2.810 -20.614 1.00 92.31 163 ALA A O 1
ATOM 1247 N N . VAL A 1 164 ? 15.014 3.221 -18.652 1.00 94.12 164 VAL A N 1
ATOM 1248 C CA . VAL A 1 164 ? 13.906 2.722 -17.826 1.00 94.12 164 VAL A CA 1
ATOM 1249 C C . VAL A 1 164 ? 12.762 3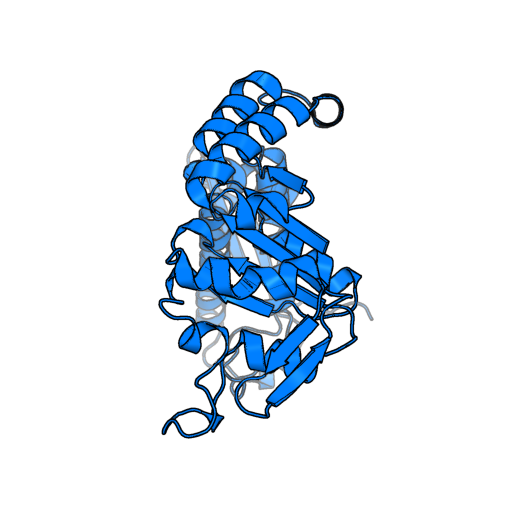.731 -17.810 1.00 94.12 164 VAL A C 1
ATOM 1251 O O . VAL A 1 164 ? 11.607 3.360 -18.016 1.00 94.12 164 VAL A O 1
ATOM 1254 N N . THR A 1 165 ? 13.072 5.018 -17.626 1.00 94.25 165 THR A N 1
ATOM 1255 C CA . THR A 1 165 ? 12.060 6.081 -17.550 1.00 94.25 165 THR A CA 1
ATOM 1256 C C . THR A 1 165 ? 11.238 6.202 -18.828 1.00 94.25 165 THR A C 1
ATOM 1258 O O . THR A 1 165 ? 10.024 6.381 -18.751 1.00 94.25 165 THR A O 1
ATOM 1261 N N . GLY A 1 166 ? 11.851 6.001 -19.997 1.00 94.00 166 GLY A N 1
ATOM 1262 C CA . GLY A 1 166 ? 11.152 5.994 -21.284 1.00 94.00 166 GLY A CA 1
ATOM 1263 C C . GLY A 1 166 ? 10.105 4.882 -21.445 1.00 94.00 166 GLY A C 1
ATOM 1264 O O . GLY A 1 166 ? 9.302 4.946 -22.370 1.00 94.00 166 GLY A O 1
ATOM 1265 N N . ARG A 1 167 ? 10.081 3.875 -20.559 1.00 94.75 167 ARG A N 1
ATOM 1266 C CA . ARG A 1 167 ? 9.091 2.780 -20.558 1.00 94.75 167 ARG A CA 1
ATOM 1267 C C . ARG A 1 167 ? 7.942 2.991 -19.581 1.00 94.75 167 ARG A C 1
ATOM 1269 O O . ARG A 1 167 ? 6.994 2.208 -19.576 1.00 94.75 167 ARG A O 1
ATOM 1276 N N . ILE A 1 168 ? 8.009 4.030 -18.756 1.00 95.38 168 ILE A N 1
ATOM 1277 C CA . ILE A 1 168 ? 6.967 4.351 -17.785 1.00 95.38 168 ILE A CA 1
ATOM 1278 C C . ILE A 1 168 ? 5.859 5.117 -18.508 1.00 95.38 168 ILE A C 1
ATOM 1280 O O . ILE A 1 168 ? 6.076 6.198 -19.046 1.00 95.38 168 ILE A O 1
ATOM 1284 N N . SER A 1 169 ? 4.651 4.558 -18.508 1.00 93.81 169 SER A N 1
ATOM 1285 C CA . SER A 1 169 ? 3.492 5.136 -19.192 1.00 93.81 169 SER A CA 1
ATOM 1286 C C . SER A 1 169 ? 2.918 6.349 -18.453 1.00 93.81 169 SER A C 1
ATOM 1288 O O . SER A 1 169 ? 2.383 7.256 -19.082 1.00 93.81 169 SER A O 1
ATOM 1290 N N . SER A 1 170 ? 2.986 6.362 -17.118 1.00 93.56 170 SER A N 1
ATOM 1291 C CA . SER A 1 170 ? 2.463 7.454 -16.291 1.00 93.56 170 SER A CA 1
ATOM 1292 C C . SER A 1 170 ? 3.143 7.506 -14.925 1.00 93.56 170 SER A C 1
ATOM 1294 O O . SER A 1 170 ? 3.451 6.467 -14.335 1.00 93.56 170 SER A O 1
ATOM 1296 N N . PHE A 1 171 ? 3.324 8.723 -14.414 1.00 94.50 171 PHE A N 1
ATOM 1297 C CA . PHE A 1 171 ? 3.794 9.004 -13.060 1.00 94.50 171 PHE A CA 1
ATOM 1298 C C . PHE A 1 171 ? 2.603 9.418 -12.203 1.00 94.50 171 PHE A C 1
ATOM 1300 O O . PHE A 1 171 ? 1.927 10.405 -12.496 1.00 94.50 171 PHE A O 1
ATOM 1307 N N . LEU A 1 172 ? 2.329 8.652 -11.156 1.00 95.88 172 LEU A N 1
ATOM 1308 C CA . LEU A 1 172 ? 1.197 8.840 -10.262 1.00 95.88 172 LEU A CA 1
ATOM 1309 C C . LEU A 1 172 ? 1.711 9.326 -8.899 1.00 95.88 172 LEU A C 1
ATOM 1311 O O . LEU A 1 172 ? 2.318 8.540 -8.166 1.00 95.88 172 LEU A O 1
ATOM 1315 N N . PRO A 1 173 ? 1.516 10.617 -8.571 1.00 96.31 173 PRO A N 1
ATOM 1316 C CA . PRO A 1 173 ? 1.874 11.157 -7.268 1.00 96.31 173 PRO A CA 1
ATOM 1317 C C . PRO A 1 173 ? 0.865 10.723 -6.198 1.00 96.31 173 PRO A C 1
ATOM 1319 O O . PRO A 1 173 ? -0.345 10.822 -6.400 1.00 96.31 173 PRO A O 1
ATOM 1322 N N . PHE A 1 174 ? 1.371 10.298 -5.045 1.00 96.00 174 PHE A N 1
ATOM 1323 C CA . PHE A 1 174 ? 0.595 9.975 -3.852 1.00 96.00 174 PHE A CA 1
ATOM 1324 C C . PHE A 1 174 ? 0.742 11.104 -2.844 1.00 96.00 174 PHE A C 1
ATOM 1326 O O . PHE A 1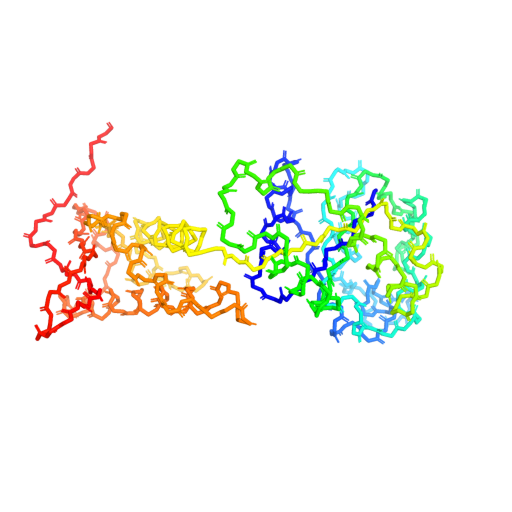 174 ? 1.822 11.328 -2.302 1.00 96.00 174 PHE A O 1
ATOM 1333 N N . PHE A 1 175 ? -0.347 11.836 -2.630 1.00 94.88 175 PHE A N 1
ATOM 1334 C CA . PHE A 1 175 ? -0.365 12.991 -1.743 1.00 94.88 175 PHE A CA 1
ATOM 1335 C C . PHE A 1 175 ? -0.540 12.592 -0.270 1.00 94.88 175 PHE A C 1
ATOM 1337 O O . PHE A 1 175 ? -1.140 11.552 0.012 1.00 94.88 175 PHE A O 1
ATOM 1344 N N . PRO A 1 176 ? -0.092 13.444 0.671 1.00 93.06 176 PRO A N 1
ATOM 1345 C CA . PRO A 1 176 ? -0.466 13.344 2.075 1.00 93.06 176 PRO A CA 1
ATOM 1346 C C . PRO A 1 176 ? -1.979 13.329 2.269 1.00 93.06 176 PRO A C 1
ATOM 1348 O O . PRO A 1 176 ? -2.695 14.117 1.644 1.00 93.06 176 PRO A O 1
ATOM 1351 N N . PHE A 1 177 ? -2.448 12.487 3.189 1.00 92.00 177 PHE A N 1
ATOM 1352 C CA . PHE A 1 177 ? -3.862 12.444 3.537 1.00 92.00 177 PHE A CA 1
ATOM 1353 C C . PHE A 1 177 ? -4.318 13.756 4.181 1.00 92.00 177 PHE A C 1
ATOM 1355 O O . PHE A 1 177 ? -3.612 14.365 4.993 1.00 92.00 177 PHE A O 1
ATOM 1362 N N . SER A 1 178 ? -5.521 14.201 3.828 1.00 89.75 178 SER A N 1
ATOM 1363 C CA . SER A 1 178 ? -6.241 15.194 4.626 1.00 89.75 178 SER A CA 1
ATOM 1364 C C . SER A 1 178 ? -6.679 14.600 5.974 1.00 89.75 178 SER A C 1
ATOM 1366 O O . SER A 1 178 ? -6.649 13.387 6.169 1.00 89.75 178 SER A O 1
ATOM 1368 N N . ARG A 1 179 ? -7.091 15.446 6.929 1.00 89.38 179 ARG A N 1
ATOM 1369 C CA . ARG A 1 179 ? -7.613 14.966 8.224 1.00 89.38 179 ARG A CA 1
ATOM 1370 C C . ARG A 1 179 ? -8.852 14.085 8.045 1.00 89.38 179 ARG A C 1
ATOM 1372 O O . ARG A 1 179 ? -8.965 13.065 8.713 1.00 89.38 179 ARG A O 1
ATOM 1379 N N . ASP A 1 180 ? -9.724 14.443 7.106 1.00 90.69 180 ASP A N 1
ATOM 1380 C CA . ASP A 1 180 ? -10.921 13.660 6.793 1.00 90.69 180 ASP A CA 1
ATOM 1381 C C . ASP A 1 180 ? -10.556 12.317 6.146 1.00 90.69 180 ASP A C 1
ATOM 1383 O O . ASP A 1 180 ? -11.075 11.277 6.542 1.00 90.69 180 ASP A O 1
ATOM 1387 N N . GLU A 1 181 ? -9.601 12.307 5.210 1.00 92.56 181 GLU A N 1
ATOM 1388 C CA . GLU A 1 181 ? -9.075 11.065 4.624 1.00 92.56 181 GLU A CA 1
ATOM 1389 C C . GLU A 1 181 ? -8.416 10.177 5.694 1.00 92.56 181 GLU A C 1
ATOM 1391 O O . GLU A 1 181 ? -8.653 8.972 5.719 1.00 92.56 181 GLU A O 1
ATOM 1396 N N . ALA A 1 182 ? -7.648 10.757 6.622 1.00 94.31 182 ALA A N 1
ATOM 1397 C CA . ALA A 1 182 ? -7.056 10.032 7.746 1.00 94.31 182 ALA A CA 1
ATOM 1398 C C . ALA A 1 182 ? -8.124 9.436 8.682 1.00 94.31 182 ALA A C 1
ATOM 1400 O O . ALA A 1 182 ? -7.967 8.304 9.135 1.00 94.31 182 ALA A O 1
ATOM 1401 N N . ALA A 1 183 ? -9.237 10.138 8.921 1.00 95.06 183 ALA A N 1
ATOM 1402 C CA . ALA A 1 183 ? -10.372 9.599 9.670 1.00 95.06 183 ALA A CA 1
ATOM 1403 C C . ALA A 1 183 ? -11.035 8.417 8.937 1.00 95.06 183 ALA A C 1
ATOM 1405 O O . ALA A 1 183 ? -11.361 7.406 9.555 1.00 95.06 183 ALA A O 1
ATOM 1406 N N . VAL A 1 184 ? -11.173 8.486 7.611 1.00 95.00 184 VAL A N 1
ATOM 1407 C CA . VAL A 1 184 ? -11.670 7.351 6.812 1.00 95.00 184 VAL A CA 1
ATOM 1408 C C . VAL A 1 184 ? -10.710 6.157 6.878 1.00 95.00 184 VAL A C 1
ATOM 1410 O O . VAL A 1 184 ? -11.157 5.013 6.964 1.00 95.00 184 VAL A O 1
ATOM 1413 N N . ILE A 1 185 ? -9.398 6.400 6.886 1.00 94.62 185 ILE A N 1
ATOM 1414 C CA . ILE A 1 185 ? -8.385 5.346 7.043 1.00 94.62 185 ILE A CA 1
ATOM 1415 C C . ILE A 1 185 ? -8.453 4.717 8.442 1.00 94.62 185 ILE A C 1
ATOM 1417 O O . ILE A 1 185 ? -8.440 3.492 8.536 1.00 94.62 185 ILE A O 1
ATOM 1421 N N . ASN A 1 186 ? -8.605 5.519 9.507 1.00 94.94 186 ASN A N 1
ATOM 1422 C CA . ASN A 1 186 ? -8.868 5.017 10.866 1.00 94.94 186 ASN A CA 1
ATOM 1423 C C . ASN A 1 186 ? -10.067 4.067 10.866 1.00 94.94 186 ASN A C 1
ATOM 1425 O O . ASN A 1 186 ? -9.977 2.942 11.349 1.00 94.94 186 ASN A O 1
ATOM 1429 N N . HIS A 1 187 ? -11.176 4.503 10.269 1.00 95.62 187 HIS A N 1
ATOM 1430 C CA . HIS A 1 187 ? -12.385 3.697 10.189 1.00 95.62 187 HIS A CA 1
ATOM 1431 C C . HIS A 1 187 ? -12.155 2.378 9.437 1.00 95.62 187 HIS A C 1
ATOM 1433 O O . HIS A 1 187 ? -12.630 1.335 9.879 1.00 95.62 187 HIS A O 1
ATOM 1439 N N . LYS A 1 188 ? -11.393 2.396 8.333 1.00 94.94 188 LYS A N 1
ATOM 1440 C CA . LYS A 1 188 ? -11.018 1.175 7.604 1.00 94.94 188 LYS A CA 1
ATOM 1441 C C . LYS A 1 188 ? -10.271 0.196 8.514 1.00 94.94 188 LYS A C 1
ATOM 1443 O O . LYS A 1 188 ? -10.674 -0.957 8.593 1.00 94.94 188 LYS A O 1
ATOM 1448 N N . PHE A 1 189 ? -9.216 0.643 9.196 1.00 95.31 189 PHE A N 1
ATOM 1449 C CA . PHE A 1 189 ? -8.412 -0.234 10.053 1.00 95.31 189 PHE A CA 1
ATOM 1450 C C . PHE A 1 189 ? -9.198 -0.762 11.255 1.00 95.31 189 PHE A C 1
ATOM 1452 O O . PHE A 1 189 ? -9.103 -1.944 11.563 1.00 95.31 189 PHE A O 1
ATOM 1459 N N . LEU A 1 190 ? -10.033 0.071 11.881 1.00 95.44 190 LEU A N 1
ATOM 1460 C CA . LEU A 1 190 ? -10.919 -0.367 12.962 1.00 95.44 190 LEU A CA 1
ATOM 1461 C C . LEU A 1 190 ? -11.943 -1.407 12.495 1.00 95.44 190 LEU A C 1
ATOM 1463 O O . LEU A 1 190 ? -12.246 -2.338 13.236 1.00 95.44 190 LEU A O 1
ATOM 1467 N N . ARG A 1 191 ? -12.464 -1.278 11.268 1.00 95.12 191 ARG A N 1
ATOM 1468 C CA . ARG A 1 191 ? -13.335 -2.304 10.685 1.00 95.12 191 ARG A CA 1
ATOM 1469 C C . ARG A 1 191 ? -12.598 -3.601 10.411 1.00 95.12 191 ARG A C 1
ATOM 1471 O O . ARG A 1 191 ? -13.123 -4.642 10.766 1.00 95.12 191 ARG A O 1
ATOM 1478 N N . THR A 1 192 ? -11.387 -3.536 9.860 1.00 94.88 192 THR A N 1
ATOM 1479 C CA . THR A 1 192 ? -10.555 -4.731 9.669 1.00 94.88 192 THR A CA 1
ATOM 1480 C C . THR A 1 192 ? -10.291 -5.439 10.996 1.00 94.88 192 THR A C 1
ATOM 1482 O O . THR A 1 192 ? -10.483 -6.644 11.072 1.00 94.88 192 THR A O 1
ATOM 1485 N N . LEU A 1 193 ? -9.965 -4.697 12.061 1.00 94.81 193 LEU A N 1
ATOM 1486 C CA . LEU A 1 193 ? -9.844 -5.273 13.402 1.00 94.81 193 LEU A CA 1
ATOM 1487 C C . LEU A 1 193 ? -11.148 -5.952 13.845 1.00 94.81 193 LEU A C 1
ATOM 1489 O O . LEU A 1 193 ? -11.112 -7.070 14.345 1.00 94.81 193 LEU A O 1
ATOM 1493 N N . GLY A 1 194 ? -12.294 -5.294 13.648 1.00 94.44 194 GLY A N 1
ATOM 1494 C CA . GLY A 1 194 ? -13.610 -5.867 13.935 1.00 94.44 194 GLY A CA 1
ATOM 1495 C C . GLY A 1 194 ? -13.874 -7.172 13.178 1.00 94.44 194 GLY A C 1
ATOM 1496 O O . GLY A 1 194 ? -14.300 -8.150 13.786 1.00 94.44 194 GLY A O 1
ATOM 1497 N N . ASP A 1 195 ? -13.577 -7.204 11.880 1.00 94.25 195 ASP A N 1
ATOM 1498 C CA . ASP A 1 195 ? -13.730 -8.389 11.031 1.00 94.25 195 ASP A CA 1
ATOM 1499 C C . ASP A 1 195 ? -12.809 -9.534 11.496 1.00 94.25 195 ASP A C 1
ATOM 1501 O O . ASP A 1 195 ? -13.235 -10.690 11.543 1.00 94.25 195 ASP A O 1
ATOM 1505 N N . ASP A 1 196 ? -11.575 -9.219 11.900 1.00 92.56 196 ASP A N 1
ATOM 1506 C CA . ASP A 1 196 ? -10.590 -10.200 12.365 1.00 92.56 196 ASP A CA 1
ATOM 1507 C C . ASP A 1 196 ? -10.992 -10.851 13.698 1.00 92.56 196 ASP A C 1
ATOM 1509 O O . ASP A 1 196 ? -10.830 -12.064 13.867 1.00 92.56 196 ASP A O 1
ATOM 1513 N N . VAL A 1 197 ? -11.536 -10.074 14.643 1.00 92.69 197 VAL A N 1
ATOM 1514 C CA . VAL A 1 197 ? -11.906 -10.568 15.986 1.00 92.69 197 VAL A CA 1
ATOM 1515 C C . VAL A 1 197 ? -13.272 -11.257 16.024 1.00 92.69 197 VAL A C 1
ATOM 1517 O O . VAL A 1 197 ? -13.559 -11.991 16.971 1.00 92.69 197 VAL A O 1
ATOM 1520 N N . VAL A 1 198 ? -14.098 -11.073 14.990 1.00 93.50 198 VAL A N 1
ATOM 1521 C CA . VAL A 1 198 ? -15.345 -11.836 14.802 1.00 93.50 198 VAL A CA 1
ATOM 1522 C C . VAL A 1 198 ? -15.055 -13.299 14.478 1.00 93.50 198 VAL A C 1
ATOM 1524 O O . VAL A 1 198 ? -15.828 -14.177 14.859 1.00 93.50 198 VAL A O 1
ATOM 1527 N N . LEU A 1 199 ? -13.937 -13.589 13.810 1.00 92.88 199 LEU A N 1
ATOM 1528 C CA . LEU A 1 199 ? -13.557 -14.960 13.478 1.00 92.88 199 LEU A CA 1
ATOM 1529 C C . LEU A 1 199 ? -13.419 -15.822 14.743 1.00 92.88 199 LEU A C 1
ATOM 1531 O O . LEU A 1 199 ? -13.011 -15.313 15.785 1.00 92.88 199 LEU A O 1
ATOM 1535 N N . PRO A 1 200 ? -13.705 -17.134 14.675 1.00 92.25 200 PRO A N 1
ATOM 1536 C CA . PRO A 1 200 ? -13.609 -18.008 15.838 1.00 92.25 200 PRO A CA 1
ATOM 1537 C C . PRO A 1 200 ? -12.178 -18.067 16.379 1.00 92.25 200 PRO A C 1
ATOM 1539 O O . PRO A 1 200 ? -11.203 -17.919 15.631 1.00 92.25 200 PRO A O 1
ATOM 1542 N N . ILE A 1 201 ? -12.074 -18.340 17.681 1.00 91.25 201 ILE A N 1
ATOM 1543 C CA . ILE A 1 201 ? -10.813 -18.683 18.342 1.00 91.25 201 ILE A CA 1
ATOM 1544 C C . ILE A 1 201 ? -10.266 -19.941 17.670 1.00 91.25 201 ILE A C 1
ATOM 1546 O O . ILE A 1 201 ? -10.993 -20.923 17.521 1.00 91.25 201 ILE A O 1
ATOM 1550 N N . ASP A 1 202 ? -8.997 -19.903 17.283 1.00 92.56 202 ASP A N 1
ATOM 1551 C CA . ASP A 1 202 ? -8.310 -21.019 16.637 1.00 92.56 202 ASP A CA 1
ATOM 1552 C C . ASP A 1 202 ? -6.877 -21.085 17.168 1.00 92.56 202 ASP A C 1
ATOM 1554 O O . ASP A 1 202 ? -5.980 -20.377 16.702 1.00 92.56 202 ASP A O 1
ATOM 1558 N N . LEU A 1 203 ? -6.655 -21.935 18.167 1.00 91.00 203 LEU A N 1
ATOM 1559 C CA . LEU A 1 203 ? -5.357 -22.105 18.823 1.00 91.00 203 LEU A CA 1
ATOM 1560 C C . LEU A 1 203 ? -4.398 -22.977 18.000 1.00 91.00 203 LEU A C 1
ATOM 1562 O O . LEU A 1 203 ? -3.213 -23.083 18.327 1.00 91.00 203 LEU A O 1
ATOM 1566 N N . HIS A 1 204 ? -4.898 -23.595 16.931 1.00 92.50 204 HIS A N 1
ATOM 1567 C CA . HIS A 1 204 ? -4.146 -24.484 16.053 1.00 92.50 204 HIS A CA 1
ATOM 1568 C C . HIS A 1 204 ? -3.683 -23.802 14.759 1.00 92.50 204 HIS A C 1
ATOM 1570 O O . HIS A 1 204 ? -2.768 -24.306 14.092 1.00 92.50 204 HIS A O 1
ATOM 1576 N N . SER A 1 205 ? -4.260 -22.647 14.427 1.00 90.31 205 SER A N 1
ATOM 1577 C CA . SER A 1 205 ? -3.809 -21.779 13.343 1.00 90.31 205 SER A CA 1
ATOM 1578 C C . SER A 1 205 ? -2.352 -21.328 13.518 1.00 90.31 205 SER A C 1
ATOM 1580 O O . SER A 1 205 ? -1.744 -21.413 14.589 1.00 90.31 205 SER A O 1
ATOM 1582 N N . ARG A 1 206 ? -1.735 -20.893 12.413 1.00 86.94 206 ARG A N 1
ATOM 1583 C CA . ARG A 1 206 ? -0.346 -20.415 12.383 1.00 86.94 206 ARG A CA 1
ATOM 1584 C C . ARG A 1 206 ? -0.294 -19.032 11.717 1.00 86.94 206 ARG A C 1
ATOM 1586 O O . ARG A 1 206 ? -0.346 -18.989 10.488 1.00 86.94 206 ARG A O 1
ATOM 1593 N N . PRO A 1 207 ? -0.147 -17.928 12.479 1.00 86.75 207 PRO A N 1
ATOM 1594 C CA . PRO A 1 207 ? -0.063 -17.863 13.947 1.00 86.75 207 PRO A CA 1
ATOM 1595 C C . PRO A 1 207 ? -1.403 -18.204 14.630 1.00 86.75 207 PRO A C 1
ATOM 1597 O O . PRO A 1 207 ? -2.437 -18.051 13.983 1.00 86.75 207 PRO A O 1
ATOM 1600 N N . PRO A 1 208 ? -1.391 -18.652 15.902 1.00 87.50 208 PRO A N 1
ATOM 1601 C CA . PRO A 1 208 ? -2.613 -18.952 16.643 1.00 87.50 208 PRO A CA 1
ATOM 1602 C C . PRO A 1 208 ? -3.457 -17.689 16.840 1.00 87.50 208 PRO A C 1
ATOM 1604 O O . PRO A 1 208 ? -2.912 -16.606 17.066 1.00 87.50 208 PRO A O 1
ATOM 1607 N N . ARG A 1 209 ? -4.783 -17.844 16.820 1.00 90.00 209 ARG A N 1
ATOM 1608 C CA . ARG A 1 209 ? -5.773 -16.797 17.087 1.00 90.00 209 ARG A CA 1
ATOM 1609 C C . ARG A 1 209 ? -6.418 -17.025 18.463 1.00 90.00 209 ARG A C 1
ATOM 1611 O O . ARG A 1 209 ? -7.438 -17.708 18.550 1.00 90.00 209 ARG A O 1
ATOM 1618 N N . PRO A 1 210 ? -5.839 -16.476 19.548 1.00 86.81 210 PRO A N 1
ATOM 1619 C CA . PRO A 1 210 ? -6.381 -16.627 20.900 1.00 86.81 210 PRO A CA 1
ATOM 1620 C C . PRO A 1 210 ? -7.590 -15.721 21.179 1.00 86.81 210 PRO A C 1
ATOM 1622 O O . PRO A 1 210 ? -8.383 -16.025 22.067 1.00 86.81 210 PRO A O 1
ATOM 1625 N N . VAL A 1 211 ? -7.733 -14.622 20.432 1.00 87.38 211 VAL A N 1
ATOM 1626 C CA . VAL A 1 211 ? -8.874 -13.701 20.519 1.00 87.38 211 VAL A CA 1
ATOM 1627 C C . VAL A 1 211 ? -9.708 -13.857 19.266 1.00 87.38 211 VAL A C 1
ATOM 1629 O O . VAL A 1 211 ? -9.2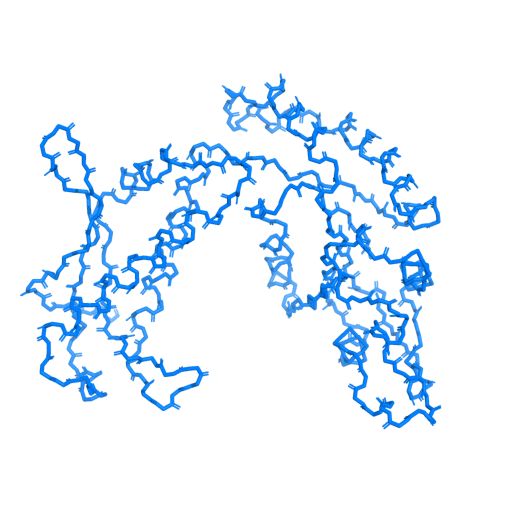20 -13.669 18.156 1.00 87.38 211 VAL A O 1
ATOM 1632 N N . GLY A 1 212 ? -10.962 -14.219 19.466 1.00 86.88 212 GLY A N 1
ATOM 1633 C CA . GLY A 1 212 ? -11.925 -14.485 18.419 1.00 86.88 212 GLY A CA 1
ATOM 1634 C C . GLY A 1 212 ? -13.311 -14.616 19.030 1.00 86.88 212 GLY A C 1
ATOM 1635 O O . GLY A 1 212 ? -13.451 -14.611 20.257 1.00 86.88 212 GLY A O 1
ATOM 1636 N N . HIS A 1 213 ? -14.329 -14.763 18.190 1.00 90.62 213 HIS A N 1
ATOM 1637 C CA . HIS A 1 213 ? -15.725 -14.843 18.621 1.00 90.62 213 HIS A CA 1
ATOM 1638 C C . HIS A 1 213 ? -16.187 -13.587 19.382 1.00 90.62 213 HIS A C 1
ATOM 1640 O O . HIS A 1 213 ? -17.000 -13.634 20.312 1.00 90.62 213 HIS A O 1
ATOM 1646 N N . VAL A 1 214 ? -15.628 -12.441 18.993 1.00 90.69 214 VAL A N 1
ATOM 1647 C CA . VAL A 1 214 ? -15.869 -11.126 19.583 1.00 90.69 214 VAL A CA 1
ATOM 1648 C C . VAL A 1 214 ? -16.594 -10.242 18.579 1.00 90.69 214 VAL A C 1
ATOM 1650 O O . VAL A 1 214 ? -16.200 -10.130 17.426 1.00 90.69 214 VAL A O 1
ATOM 1653 N N . HIS A 1 215 ? -17.638 -9.555 19.030 1.00 92.25 215 HIS A N 1
ATOM 1654 C CA . HIS A 1 215 ? -18.272 -8.492 18.269 1.00 92.25 215 HIS A CA 1
ATOM 1655 C C . HIS A 1 215 ? -17.776 -7.129 18.763 1.00 92.25 215 HIS A C 1
ATOM 1657 O O . HIS A 1 215 ? -18.186 -6.666 19.830 1.00 92.25 215 HIS A O 1
ATOM 1663 N N . LEU A 1 216 ? -16.906 -6.481 17.983 1.00 93.38 216 LEU A N 1
ATOM 1664 C CA . LEU A 1 216 ? -16.414 -5.133 18.269 1.00 93.38 216 LEU A CA 1
ATOM 1665 C C . LEU A 1 216 ? -17.325 -4.074 17.626 1.00 93.38 216 LEU A C 1
ATOM 1667 O O . LEU A 1 216 ? -17.370 -3.919 16.408 1.00 93.38 216 LEU A O 1
ATOM 1671 N N . SER A 1 217 ? -18.043 -3.322 18.454 1.00 92.75 217 SER A N 1
ATOM 1672 C CA . SER A 1 217 ? -18.868 -2.182 18.054 1.00 92.75 217 SER A CA 1
ATOM 1673 C C . SER A 1 217 ? -18.093 -0.864 18.168 1.00 92.75 217 SER A C 1
ATOM 1675 O O . SER A 1 217 ? -17.340 -0.650 19.115 1.00 92.75 217 SER A O 1
ATOM 1677 N N . LEU A 1 218 ? -18.312 0.060 17.229 1.00 93.38 218 LEU A N 1
ATOM 1678 C CA . LEU A 1 218 ? -17.760 1.419 17.275 1.00 93.38 218 LEU A CA 1
ATOM 1679 C C . LEU A 1 218 ? -18.868 2.405 17.665 1.00 93.38 218 LEU A C 1
ATOM 1681 O O . LEU A 1 218 ? -19.838 2.568 16.923 1.00 93.38 218 LEU A O 1
ATOM 1685 N N . LEU A 1 219 ? -18.747 3.077 18.812 1.00 91.31 219 LEU A N 1
ATOM 1686 C CA . LEU A 1 219 ? -19.728 4.084 19.226 1.00 91.31 219 LEU A CA 1
ATOM 1687 C C . LEU A 1 219 ? -19.339 5.463 18.691 1.00 91.31 219 LEU A C 1
ATOM 1689 O O . LEU A 1 219 ? -18.247 5.950 18.978 1.00 91.31 219 LEU A O 1
ATOM 1693 N N . ARG A 1 220 ? -20.267 6.125 17.983 1.00 91.81 220 ARG A N 1
ATOM 1694 C CA . ARG A 1 220 ? -20.019 7.426 17.328 1.00 91.81 220 ARG A CA 1
ATOM 1695 C C . ARG A 1 220 ? -18.748 7.371 16.468 1.00 91.81 220 ARG A C 1
ATOM 1697 O O . ARG A 1 220 ? -17.844 8.191 16.614 1.00 91.81 220 ARG A O 1
ATOM 1704 N N . ASP A 1 221 ? -18.698 6.375 15.586 1.00 92.12 221 ASP A N 1
ATOM 1705 C CA . ASP A 1 221 ? -17.572 6.056 14.702 1.00 92.12 221 ASP A CA 1
ATOM 1706 C C . ASP A 1 221 ? -16.972 7.279 13.988 1.00 92.12 221 ASP A C 1
ATOM 1708 O O . ASP A 1 221 ? -15.751 7.416 13.941 1.00 92.12 221 ASP A O 1
ATOM 1712 N N . GLY A 1 222 ? -17.799 8.206 13.505 1.00 92.94 222 GLY A N 1
ATOM 1713 C CA . GLY A 1 222 ? -17.347 9.446 12.875 1.00 92.94 222 GLY A CA 1
ATOM 1714 C C . GLY A 1 222 ? -16.542 10.359 13.807 1.00 92.94 222 GLY A C 1
ATOM 1715 O O . GLY A 1 222 ? -15.480 10.843 13.414 1.00 92.94 222 GLY A O 1
ATOM 1716 N N . ASP A 1 223 ? -17.016 10.582 15.035 1.00 93.12 223 ASP A N 1
ATOM 1717 C CA . ASP A 1 223 ? -16.329 11.432 16.020 1.00 93.12 223 ASP A CA 1
ATOM 1718 C C . ASP A 1 223 ? -15.060 10.748 16.535 1.00 93.12 223 ASP A C 1
ATOM 1720 O O . ASP A 1 223 ? -14.003 11.373 16.604 1.00 93.12 223 ASP A O 1
ATOM 1724 N N . LEU A 1 224 ? -15.145 9.442 16.811 1.00 93.50 224 LEU A N 1
ATOM 1725 C CA . LEU A 1 224 ? -14.007 8.608 17.189 1.00 93.50 224 LEU A CA 1
ATOM 1726 C C . LEU A 1 224 ? -12.900 8.675 16.132 1.00 93.50 224 LEU A C 1
ATOM 1728 O O . LEU A 1 224 ? -11.754 8.978 16.447 1.00 93.50 224 LEU A O 1
ATOM 1732 N N . CYS A 1 225 ? -13.228 8.436 14.863 1.00 95.19 225 CYS A N 1
ATOM 1733 C CA . CYS A 1 225 ? -12.228 8.403 13.799 1.00 95.19 225 CYS A CA 1
ATOM 1734 C C . CYS A 1 225 ? -11.609 9.778 13.524 1.00 95.19 225 CYS A C 1
ATOM 1736 O O . CYS A 1 225 ? -10.427 9.849 13.177 1.00 95.19 225 CYS A O 1
ATOM 1738 N N . LYS A 1 226 ? -12.380 10.861 13.695 1.00 94.19 226 LYS A N 1
ATOM 1739 C CA . LYS A 1 226 ? -11.867 12.237 13.629 1.00 94.19 226 LYS A CA 1
ATOM 1740 C C . LYS A 1 226 ? -10.903 12.528 14.770 1.00 94.19 226 LYS A C 1
ATOM 1742 O O . LYS A 1 226 ? -9.808 13.004 14.493 1.00 94.19 226 LYS A O 1
ATOM 1747 N N . PHE A 1 227 ? -11.272 12.177 16.002 1.00 93.25 227 PHE A N 1
ATOM 1748 C CA . PHE A 1 227 ? -10.402 12.302 17.171 1.00 93.25 227 PHE A CA 1
ATOM 1749 C C . PHE A 1 227 ? -9.085 11.543 16.959 1.00 93.25 227 PHE A C 1
ATOM 1751 O O . PHE A 1 227 ? -8.001 12.107 17.066 1.00 93.25 227 PHE A O 1
ATOM 1758 N N . LEU A 1 228 ? -9.162 10.283 16.520 1.00 92.06 228 LEU A N 1
ATOM 1759 C CA . LEU A 1 228 ? -7.976 9.472 16.235 1.00 92.06 228 LEU A CA 1
ATOM 1760 C C . LEU A 1 228 ? -7.109 10.048 15.102 1.00 92.06 228 LEU A C 1
ATOM 1762 O O . LEU A 1 228 ? -5.920 9.736 15.032 1.00 92.06 228 LEU A O 1
ATOM 1766 N N . ALA A 1 229 ? -7.677 10.864 14.209 1.00 92.75 229 ALA A N 1
ATOM 1767 C CA . ALA A 1 229 ? -6.969 11.498 13.102 1.00 92.75 229 ALA A CA 1
ATOM 1768 C C . ALA A 1 229 ? -6.283 12.823 13.483 1.00 92.75 229 ALA A C 1
ATOM 1770 O O . ALA A 1 229 ? -5.503 13.337 12.675 1.00 92.75 229 ALA A O 1
ATOM 1771 N N . GLU A 1 230 ? -6.523 13.384 14.675 1.00 90.00 230 GLU A N 1
ATOM 1772 C CA . GLU A 1 230 ? -5.902 14.641 15.132 1.00 90.00 230 GLU A CA 1
ATOM 1773 C C . GLU A 1 230 ? -4.375 14.536 15.262 1.00 90.00 230 GLU A C 1
ATOM 1775 O O . GLU A 1 230 ? -3.653 15.487 14.950 1.00 90.00 230 GLU A O 1
ATOM 1780 N N . ASP A 1 231 ? -3.867 13.344 15.571 1.00 83.75 231 ASP A N 1
ATOM 1781 C CA . ASP A 1 231 ? -2.429 13.069 15.678 1.00 83.75 231 ASP A CA 1
ATOM 1782 C C . ASP A 1 231 ? -1.804 12.565 14.373 1.00 83.75 231 ASP A C 1
ATOM 1784 O O . ASP A 1 231 ? -0.667 12.101 14.362 1.00 83.75 231 ASP A O 1
ATOM 1788 N N . TYR A 1 232 ? -2.525 12.615 13.247 1.00 91.50 232 TYR A N 1
ATOM 1789 C CA . TYR A 1 232 ? -1.949 12.218 11.962 1.00 91.50 232 TYR A CA 1
ATOM 1790 C C . TYR A 1 232 ? -0.705 13.060 11.620 1.00 91.50 232 TYR A C 1
ATOM 1792 O O . TYR A 1 232 ? -0.765 14.292 11.550 1.00 91.50 232 TYR A O 1
ATOM 1800 N N . ILE A 1 233 ? 0.408 12.360 11.384 1.00 91.06 233 ILE A N 1
ATOM 1801 C CA . ILE A 1 233 ? 1.712 12.906 10.999 1.00 91.06 233 ILE A CA 1
ATOM 1802 C C . ILE A 1 233 ? 1.932 12.580 9.522 1.00 91.06 233 ILE A C 1
ATOM 1804 O O . ILE A 1 233 ? 2.036 11.410 9.145 1.00 91.06 233 ILE A O 1
ATOM 1808 N N . ARG A 1 234 ? 2.024 13.617 8.683 1.00 90.38 234 ARG A N 1
ATOM 1809 C CA . ARG A 1 234 ? 2.101 13.479 7.218 1.00 90.38 234 ARG A CA 1
ATOM 1810 C C . ARG A 1 234 ? 3.314 12.664 6.786 1.00 90.38 234 ARG A C 1
ATOM 1812 O O . ARG A 1 234 ? 3.206 11.802 5.930 1.00 90.38 234 ARG A O 1
ATOM 1819 N N . GLU A 1 235 ? 4.451 12.889 7.425 1.00 89.94 235 GLU A N 1
ATOM 1820 C CA . GLU A 1 235 ? 5.735 12.275 7.093 1.00 89.94 235 GLU A CA 1
ATOM 1821 C C . GLU A 1 235 ? 5.730 10.752 7.307 1.00 89.94 235 GLU A C 1
ATOM 1823 O O . GLU A 1 235 ? 6.519 10.029 6.698 1.00 89.94 235 GLU A O 1
ATOM 1828 N N . LEU A 1 236 ? 4.828 10.252 8.161 1.00 90.81 236 LEU A N 1
ATOM 1829 C CA . LEU A 1 236 ? 4.707 8.834 8.506 1.00 90.81 236 LEU A CA 1
ATOM 1830 C C . LEU A 1 236 ? 3.547 8.130 7.779 1.00 90.81 236 LEU A C 1
ATOM 1832 O O . LEU A 1 236 ? 3.430 6.900 7.863 1.00 90.81 236 LEU A O 1
ATOM 1836 N N . GLY A 1 237 ? 2.705 8.879 7.059 1.00 92.25 237 GLY A N 1
ATOM 1837 C CA . GLY A 1 237 ? 1.521 8.358 6.378 1.00 92.25 237 GLY A CA 1
ATOM 1838 C C . GLY A 1 237 ? 0.576 7.625 7.338 1.00 92.25 237 GLY A C 1
ATOM 1839 O O . GLY A 1 237 ? 0.419 8.004 8.495 1.00 92.25 237 GLY A O 1
ATOM 1840 N N . ALA A 1 238 ? -0.051 6.542 6.880 1.00 93.00 238 ALA A N 1
ATOM 1841 C CA . ALA A 1 238 ? -1.005 5.767 7.676 1.00 93.00 238 ALA A CA 1
ATOM 1842 C C . ALA A 1 238 ? -0.373 4.877 8.769 1.00 93.00 238 ALA A C 1
ATOM 1844 O O . ALA A 1 238 ? -1.098 4.197 9.487 1.00 93.00 238 ALA A O 1
ATOM 1845 N N . ARG A 1 239 ? 0.959 4.845 8.926 1.00 91.56 239 ARG A N 1
ATOM 1846 C CA . ARG A 1 239 ? 1.611 3.940 9.896 1.00 91.56 239 ARG A CA 1
ATOM 1847 C C . ARG A 1 239 ? 1.239 4.233 11.356 1.00 91.56 239 ARG A C 1
ATOM 1849 O O . ARG A 1 239 ? 0.902 3.284 12.050 1.00 91.56 239 ARG A O 1
ATOM 1856 N N . PRO A 1 240 ? 1.244 5.492 11.842 1.00 92.31 240 PRO A N 1
ATOM 1857 C CA . PRO A 1 240 ? 0.831 5.777 13.217 1.00 92.31 240 PRO A CA 1
ATOM 1858 C C . PRO A 1 240 ? -0.640 5.429 13.468 1.00 92.31 240 PRO A C 1
ATOM 1860 O O . PRO A 1 240 ? -0.988 5.017 14.568 1.00 92.31 240 PRO A O 1
ATOM 1863 N N . ILE A 1 241 ? -1.483 5.564 12.437 1.00 92.75 241 ILE A N 1
ATOM 1864 C CA . ILE A 1 241 ? -2.897 5.176 12.467 1.00 92.75 241 ILE A CA 1
ATOM 1865 C C . ILE A 1 241 ? -3.010 3.655 12.653 1.00 92.75 241 ILE A C 1
ATOM 1867 O O . ILE A 1 241 ? -3.684 3.212 13.576 1.00 92.75 241 ILE A O 1
ATOM 1871 N N . GLN A 1 242 ? -2.295 2.865 11.843 1.00 92.19 242 GLN A N 1
ATOM 1872 C CA . GLN A 1 242 ? -2.257 1.404 11.982 1.00 92.19 242 GLN A CA 1
ATOM 1873 C C . GLN A 1 242 ? -1.745 0.986 13.365 1.00 92.19 242 GLN A C 1
ATOM 1875 O O . GLN A 1 242 ? -2.439 0.265 14.065 1.00 92.19 242 GLN A O 1
ATOM 1880 N N . ASN A 1 243 ? -0.595 1.513 13.800 1.00 92.81 243 ASN A N 1
ATOM 1881 C CA . ASN A 1 243 ? -0.005 1.170 15.098 1.00 92.81 243 ASN A CA 1
ATOM 1882 C C . ASN A 1 243 ? -0.956 1.456 16.272 1.00 92.81 243 ASN A C 1
ATOM 1884 O O . ASN A 1 243 ? -0.924 0.763 17.283 1.00 92.81 243 ASN A O 1
ATOM 1888 N N . ARG A 1 244 ? -1.784 2.502 16.165 1.00 92.44 244 ARG A N 1
ATOM 1889 C CA . ARG A 1 244 ? -2.790 2.827 17.180 1.00 92.44 244 ARG A CA 1
ATOM 1890 C C . ARG A 1 244 ? -3.921 1.800 17.203 1.00 92.44 244 ARG A C 1
ATOM 1892 O O . ARG A 1 244 ? -4.361 1.424 18.281 1.00 92.44 244 ARG A O 1
ATOM 1899 N N . VAL A 1 245 ? 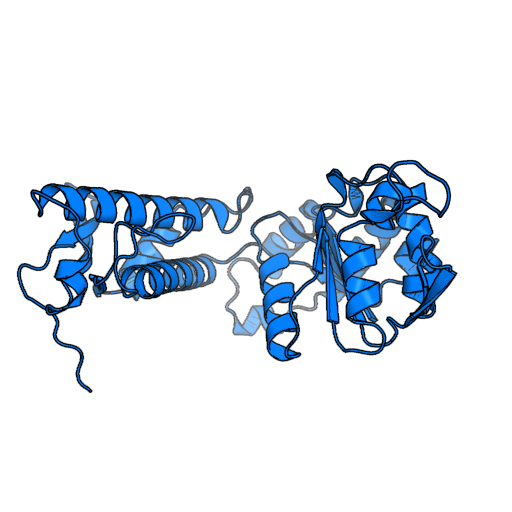-4.370 1.342 16.035 1.00 92.88 245 VAL A N 1
ATOM 1900 C CA . VAL A 1 245 ? -5.359 0.259 15.932 1.00 92.88 245 VAL A CA 1
ATOM 1901 C C . VAL A 1 245 ? -4.791 -1.066 16.432 1.00 92.88 245 VAL A C 1
ATOM 1903 O O . VAL A 1 245 ? -5.490 -1.780 17.142 1.00 92.88 245 VAL A O 1
ATOM 1906 N N . ASP A 1 246 ? -3.522 -1.353 16.150 1.00 92.81 246 ASP A N 1
ATOM 1907 C CA . ASP A 1 246 ? -2.831 -2.521 16.704 1.00 92.81 246 ASP A CA 1
ATOM 1908 C C . ASP A 1 246 ? -2.781 -2.438 18.243 1.00 92.81 246 ASP A C 1
ATOM 1910 O O . ASP A 1 246 ? -3.059 -3.420 18.922 1.00 92.81 246 ASP A O 1
ATOM 1914 N N . GLY A 1 247 ? -2.559 -1.242 18.803 1.00 93.62 247 GLY A N 1
ATOM 1915 C CA . GLY A 1 247 ? -2.672 -1.002 20.246 1.00 93.62 247 GLY A CA 1
ATOM 1916 C C . GLY A 1 247 ? -4.069 -1.301 20.806 1.00 93.62 247 GLY A C 1
ATOM 1917 O O . GLY A 1 247 ? -4.185 -1.909 21.863 1.00 93.62 247 GLY A O 1
ATOM 1918 N N . PHE A 1 248 ? -5.140 -0.969 20.077 1.00 93.75 248 PHE A N 1
ATOM 1919 C CA . PHE A 1 248 ? -6.496 -1.372 20.471 1.00 93.75 248 PHE A CA 1
ATOM 1920 C C . PHE A 1 248 ? -6.710 -2.888 20.394 1.00 93.75 248 PHE A C 1
ATOM 1922 O O . PHE A 1 248 ? -7.457 -3.438 21.200 1.00 93.75 248 PHE A O 1
ATOM 1929 N N . ALA A 1 249 ? -6.070 -3.580 19.450 1.00 92.12 249 ALA A N 1
ATOM 1930 C CA . ALA A 1 249 ? -6.102 -5.039 19.402 1.00 92.12 249 ALA A CA 1
ATOM 1931 C C . ALA A 1 249 ? -5.420 -5.652 20.639 1.00 92.12 249 ALA A C 1
ATOM 1933 O O . ALA A 1 249 ? -5.948 -6.600 21.224 1.00 92.12 249 ALA A O 1
ATOM 1934 N N . ASP A 1 250 ? -4.298 -5.071 21.074 1.00 91.75 250 ASP A N 1
ATOM 1935 C CA . ASP A 1 250 ? -3.606 -5.459 22.306 1.00 91.75 250 ASP A CA 1
ATOM 1936 C C . ASP A 1 250 ? -4.466 -5.177 23.552 1.00 91.75 250 ASP A C 1
ATOM 1938 O O . ASP A 1 250 ? -4.609 -6.049 24.413 1.00 91.75 250 ASP A O 1
ATOM 1942 N N . ASP A 1 251 ? -5.108 -4.008 23.636 1.00 91.38 251 ASP A N 1
ATOM 1943 C CA . ASP A 1 251 ? -6.027 -3.667 24.731 1.00 91.38 251 ASP A CA 1
ATOM 1944 C C . ASP A 1 251 ? -7.205 -4.649 24.799 1.00 91.38 251 ASP A C 1
ATOM 1946 O O . ASP A 1 251 ? -7.562 -5.138 25.875 1.00 91.38 251 ASP A O 1
ATOM 1950 N N . LEU A 1 252 ? -7.788 -4.989 23.643 1.00 90.44 252 LEU A N 1
ATOM 1951 C CA . LEU A 1 252 ? -8.845 -5.993 23.547 1.00 90.44 252 LEU A CA 1
ATOM 1952 C C . LEU A 1 252 ? -8.352 -7.357 24.030 1.00 90.44 252 LEU A C 1
ATOM 1954 O O . LEU A 1 252 ? -9.063 -8.025 24.776 1.00 90.44 252 LEU A O 1
ATOM 1958 N N . PHE A 1 253 ? -7.147 -7.767 23.632 1.00 89.44 253 PHE A N 1
ATOM 1959 C CA . PHE A 1 253 ? -6.547 -9.020 24.082 1.00 89.44 253 PHE A CA 1
ATOM 1960 C C . PHE A 1 253 ? -6.396 -9.059 25.606 1.00 89.44 253 PHE A C 1
ATOM 1962 O O . PHE A 1 253 ? -6.726 -10.071 26.228 1.00 89.44 253 PHE A O 1
ATOM 1969 N N . MET A 1 254 ? -5.938 -7.964 26.215 1.00 88.62 254 MET A N 1
ATOM 1970 C CA . MET A 1 254 ? -5.764 -7.876 27.665 1.00 88.62 254 MET A CA 1
ATOM 1971 C C . MET A 1 254 ? -7.110 -7.930 28.397 1.00 88.62 254 MET A C 1
ATOM 1973 O O . MET A 1 254 ? -7.262 -8.740 29.307 1.00 88.62 254 MET A O 1
ATOM 1977 N N . LEU A 1 255 ? -8.115 -7.170 27.947 1.00 86.75 255 LEU A N 1
ATOM 1978 C CA . LEU A 1 255 ? -9.474 -7.227 28.503 1.00 86.75 255 LEU A CA 1
ATOM 1979 C C . LEU A 1 255 ? -10.094 -8.622 28.365 1.00 86.75 255 LEU A C 1
ATOM 1981 O O . LEU A 1 255 ? -10.688 -9.150 29.303 1.00 86.75 255 LEU A O 1
ATOM 1985 N N . TYR A 1 256 ? -9.929 -9.233 27.194 1.00 84.00 256 TYR A N 1
ATOM 1986 C CA . TYR A 1 256 ? -10.425 -10.571 26.912 1.00 84.00 256 TYR A CA 1
ATOM 1987 C C . TYR A 1 256 ? -9.784 -11.611 27.834 1.00 84.00 256 TYR A C 1
ATOM 1989 O O . TYR A 1 256 ? -10.479 -12.458 28.396 1.00 84.00 256 TYR A O 1
ATOM 1997 N N . LYS A 1 257 ? -8.468 -11.522 28.042 1.00 84.81 257 LYS A N 1
ATOM 1998 C CA . LYS A 1 257 ? -7.734 -12.383 28.968 1.00 84.81 257 LYS A CA 1
ATOM 1999 C C . LYS A 1 257 ? -8.168 -12.169 30.419 1.00 84.81 257 LYS A C 1
ATOM 2001 O O . LYS A 1 257 ? -8.363 -13.150 31.121 1.00 84.81 257 LYS A O 1
ATOM 2006 N N . ASP A 1 258 ? -8.342 -10.930 30.865 1.00 83.94 258 ASP A N 1
ATOM 2007 C CA . ASP A 1 258 ? -8.722 -10.638 32.252 1.00 83.94 258 ASP A CA 1
ATOM 2008 C C . ASP A 1 258 ? -10.164 -11.072 32.568 1.00 83.94 258 ASP A C 1
ATOM 2010 O O . ASP A 1 258 ? -10.473 -11.425 33.707 1.00 83.94 258 ASP A O 1
ATOM 2014 N N . SER A 1 259 ? -11.042 -11.108 31.559 1.00 77.25 259 SER A N 1
ATOM 2015 C CA . SER A 1 259 ? -12.422 -11.593 31.698 1.00 77.25 259 SER A CA 1
ATOM 2016 C C . SER A 1 259 ? -12.538 -13.120 31.857 1.00 77.25 259 SER A C 1
ATOM 2018 O O . SER A 1 259 ? -13.591 -13.614 32.269 1.00 77.25 259 SER A O 1
ATOM 2020 N N . LYS A 1 260 ? -11.485 -13.892 31.538 1.00 70.50 260 LYS A N 1
ATOM 2021 C CA . LYS A 1 260 ? -11.532 -15.363 31.478 1.00 70.50 260 LYS A CA 1
ATOM 2022 C C . LYS A 1 260 ? -10.378 -16.036 32.211 1.00 70.50 260 LYS A C 1
ATOM 2024 O O . LYS A 1 260 ? -9.216 -15.734 31.984 1.00 70.50 260 LYS A O 1
ATOM 2029 N N . GLU A 1 261 ? -10.697 -17.064 32.997 1.00 70.50 261 GLU A N 1
ATOM 2030 C CA . GLU A 1 261 ? -9.673 -17.910 33.630 1.00 70.50 261 GLU A CA 1
ATOM 2031 C C . GLU A 1 261 ? -8.866 -18.727 32.604 1.00 70.50 261 GLU A C 1
ATOM 2033 O O . GLU A 1 261 ? -7.660 -18.904 32.776 1.00 70.50 261 GLU A O 1
ATOM 2038 N N . GLU A 1 262 ? -9.501 -19.197 31.520 1.00 81.25 262 GLU A N 1
ATOM 2039 C CA . GLU A 1 262 ? -8.844 -19.982 30.469 1.00 81.25 262 GLU A CA 1
ATOM 2040 C C . GLU A 1 262 ? -9.389 -19.643 29.069 1.00 81.25 262 GLU A C 1
ATOM 2042 O O . GLU A 1 262 ? -10.600 -19.597 28.834 1.00 81.25 262 GLU A O 1
ATOM 2047 N N . ILE A 1 263 ? -8.483 -19.422 28.110 1.00 82.44 263 ILE A N 1
ATOM 2048 C CA . ILE A 1 263 ? -8.828 -19.202 26.700 1.00 82.44 263 ILE A CA 1
ATOM 2049 C C . ILE A 1 263 ? -8.999 -20.566 26.029 1.00 82.44 263 ILE A C 1
ATOM 2051 O O . ILE A 1 263 ? -8.029 -21.299 25.850 1.00 82.44 263 ILE A O 1
ATOM 2055 N N . THR A 1 264 ? -10.229 -20.895 25.628 1.00 85.94 264 THR A N 1
ATOM 2056 C CA . THR A 1 264 ? -10.555 -22.177 24.987 1.00 85.94 264 THR A CA 1
ATOM 2057 C C . THR A 1 264 ? -11.474 -21.999 23.779 1.00 85.94 264 THR A C 1
ATOM 2059 O O . THR A 1 264 ? -12.343 -21.118 23.755 1.00 85.94 264 THR A O 1
ATOM 2062 N N . GLU A 1 265 ? -11.335 -22.894 22.796 1.00 89.06 265 GLU A N 1
ATOM 2063 C CA . GLU A 1 265 ? -12.184 -22.943 21.594 1.00 89.06 265 GLU A CA 1
ATOM 2064 C C . GLU A 1 265 ? -13.642 -23.328 21.902 1.00 89.06 265 GLU A C 1
ATOM 2066 O O . GLU A 1 265 ? -14.530 -23.093 21.085 1.00 89.06 265 GLU A O 1
ATOM 2071 N N . ALA A 1 266 ? -13.935 -23.838 23.107 1.00 85.38 266 ALA A N 1
ATOM 2072 C CA . ALA A 1 266 ? -15.305 -24.090 23.558 1.00 85.38 266 ALA A CA 1
ATOM 2073 C C . ALA A 1 266 ? -16.167 -22.810 23.553 1.00 85.38 266 ALA A C 1
ATOM 2075 O O . ALA A 1 266 ? -17.379 -22.881 23.344 1.00 85.38 266 ALA A O 1
ATOM 2076 N N . THR A 1 267 ? -15.538 -21.635 23.703 1.00 83.38 267 THR A N 1
ATOM 2077 C CA . THR A 1 267 ? -16.208 -20.326 23.598 1.00 83.38 267 THR A CA 1
ATOM 2078 C C . THR A 1 267 ? -16.930 -20.148 22.260 1.00 83.38 267 THR A C 1
ATOM 2080 O O . THR A 1 267 ? -17.997 -19.539 22.230 1.00 83.38 267 THR A O 1
ATOM 2083 N N . ASN A 1 268 ? -16.399 -20.714 21.170 1.00 87.56 268 ASN A N 1
ATOM 2084 C CA . ASN A 1 268 ? -16.943 -20.545 19.817 1.00 87.56 268 ASN A CA 1
ATOM 2085 C C . ASN A 1 268 ? -18.380 -21.085 19.670 1.00 87.56 268 ASN A C 1
ATOM 2087 O O . ASN A 1 268 ? -19.060 -20.778 18.698 1.00 87.56 268 ASN A O 1
ATOM 2091 N N . SER A 1 269 ? -18.848 -21.906 20.620 1.00 85.44 269 SER A N 1
ATOM 2092 C CA . SER A 1 269 ? -20.210 -22.459 20.623 1.00 85.44 269 SER A CA 1
ATOM 2093 C C . SER A 1 269 ? -21.252 -21.535 21.275 1.00 85.44 269 SER A C 1
ATOM 2095 O O . SER A 1 269 ? -22.445 -21.829 21.222 1.00 85.44 269 SER A O 1
ATOM 2097 N N . GLY A 1 270 ? -20.821 -20.459 21.942 1.00 84.38 270 GLY A N 1
ATOM 2098 C CA . GLY A 1 270 ? -21.694 -19.506 22.633 1.00 84.38 270 GLY A CA 1
ATOM 2099 C C . GLY A 1 270 ? -22.103 -18.305 21.769 1.00 84.38 270 GLY A C 1
ATOM 2100 O O . GLY A 1 270 ? -21.766 -18.241 20.590 1.00 84.38 270 GLY A O 1
ATOM 2101 N N . PRO A 1 271 ? -22.815 -17.313 22.332 1.00 84.81 271 PRO A N 1
ATOM 2102 C CA . PRO A 1 271 ? -22.986 -16.008 21.689 1.00 84.81 271 PRO A CA 1
ATOM 2103 C C . PRO A 1 271 ? -21.652 -15.248 21.606 1.00 84.81 271 PRO A C 1
ATOM 2105 O O . PRO A 1 271 ? -20.726 -15.527 22.371 1.00 84.81 271 PRO A O 1
ATOM 2108 N N . HIS A 1 272 ? -21.569 -14.262 20.711 1.00 84.56 272 HIS A N 1
ATOM 2109 C CA . HIS A 1 272 ? -20.378 -13.418 20.614 1.00 84.56 272 HIS A CA 1
ATOM 2110 C C . HIS A 1 272 ? -20.268 -12.525 21.851 1.00 84.56 272 HIS A C 1
ATOM 2112 O O . HIS A 1 272 ? -21.271 -11.991 22.346 1.00 84.56 272 HIS A O 1
ATOM 2118 N N . ILE A 1 273 ? -19.040 -12.326 22.327 1.00 86.75 273 ILE A N 1
ATOM 2119 C CA . ILE A 1 273 ? -18.769 -11.373 23.406 1.00 86.75 273 ILE A CA 1
ATOM 2120 C C . ILE A 1 273 ? -18.717 -9.980 22.799 1.00 86.75 273 ILE A C 1
ATOM 2122 O O . ILE A 1 273 ? -18.029 -9.760 21.802 1.00 86.75 273 ILE A O 1
ATOM 2126 N N . LYS A 1 274 ? -19.468 -9.043 23.370 1.00 89.81 274 LYS A N 1
ATOM 2127 C CA . LYS A 1 274 ? -19.569 -7.699 22.822 1.00 89.81 274 LYS A CA 1
ATOM 2128 C C . LYS A 1 274 ? -18.570 -6.766 23.493 1.00 89.81 274 LYS A C 1
ATOM 2130 O O . LYS A 1 274 ? -18.570 -6.610 24.709 1.00 89.81 274 LYS A O 1
ATOM 2135 N N . TYR A 1 275 ? -17.779 -6.086 22.678 1.00 91.62 275 TYR A N 1
ATOM 2136 C CA . TYR A 1 275 ? -16.926 -4.990 23.114 1.00 91.62 275 TYR A CA 1
ATOM 2137 C C . TYR A 1 275 ? -17.297 -3.728 22.349 1.00 91.62 275 TYR A C 1
ATOM 2139 O O . TYR A 1 275 ? -17.656 -3.792 21.174 1.00 91.62 275 TYR A O 1
ATOM 2147 N N . THR A 1 276 ? -17.191 -2.576 22.999 1.00 93.06 276 THR A N 1
ATOM 2148 C CA . THR A 1 276 ? -17.439 -1.275 22.380 1.00 93.06 276 THR A CA 1
ATOM 2149 C C . THR A 1 276 ? -16.198 -0.396 22.495 1.00 93.06 276 THR A C 1
ATOM 2151 O O . THR A 1 276 ? -15.723 -0.123 23.597 1.00 93.06 276 THR A O 1
ATOM 2154 N N . LEU A 1 277 ? -15.694 0.077 21.353 1.00 93.06 277 LEU A N 1
ATOM 2155 C CA . LEU A 1 277 ? -14.685 1.133 21.276 1.00 93.06 277 LEU A CA 1
ATOM 2156 C C . LEU A 1 277 ? -15.385 2.492 21.201 1.00 93.06 277 LEU A C 1
ATOM 2158 O O . LEU A 1 277 ? -16.229 2.726 20.329 1.00 93.06 277 LEU A O 1
ATOM 2162 N N . GLN A 1 278 ? -15.038 3.394 22.116 1.00 92.44 278 GLN A N 1
ATOM 2163 C CA . GLN A 1 278 ? -15.675 4.706 22.218 1.00 92.44 278 GLN A CA 1
ATOM 2164 C C . GLN A 1 278 ? -14.742 5.770 22.801 1.00 92.44 278 GLN A C 1
ATOM 2166 O O . GLN A 1 278 ? -13.718 5.459 23.408 1.00 92.44 278 GLN A O 1
ATOM 2171 N N . LEU A 1 279 ? -15.135 7.037 22.637 1.00 90.69 279 LEU A N 1
ATOM 2172 C CA . LEU A 1 279 ? -14.490 8.170 23.295 1.00 90.69 279 LEU A CA 1
ATOM 2173 C C . LEU A 1 279 ? -15.010 8.345 24.725 1.00 90.69 279 LEU A C 1
ATOM 2175 O O . LEU A 1 279 ? -16.220 8.452 24.952 1.00 90.69 279 LEU A O 1
ATOM 2179 N N . HIS A 1 280 ? -14.084 8.447 25.670 1.00 86.00 280 HIS A N 1
ATOM 2180 C CA . HIS A 1 280 ? -14.328 8.658 27.087 1.00 86.00 280 HIS A CA 1
ATOM 2181 C C . HIS A 1 280 ? -13.749 9.996 27.544 1.00 86.00 280 HIS A C 1
ATOM 2183 O O . HIS A 1 280 ? -12.616 10.309 27.196 1.00 86.00 280 HIS A O 1
ATOM 2189 N N . PRO A 1 281 ? -14.491 10.798 28.322 1.00 84.69 281 PRO A N 1
ATOM 2190 C CA . PRO A 1 281 ? -13.954 12.029 28.884 1.00 84.69 281 PRO A CA 1
ATOM 2191 C C . PRO A 1 281 ? -12.934 11.714 29.989 1.00 84.69 281 PRO A C 1
ATOM 2193 O O . PRO A 1 281 ? -13.242 10.974 30.925 1.00 84.69 281 PRO A O 1
ATOM 2196 N N . VAL A 1 282 ? -11.748 12.316 29.902 1.00 84.00 282 VAL A N 1
ATOM 2197 C CA . VAL A 1 282 ? -10.672 12.228 30.898 1.00 84.00 282 VAL A CA 1
ATOM 2198 C C . VAL A 1 282 ? -10.175 13.630 31.214 1.00 84.00 282 VAL A C 1
ATOM 2200 O O . VAL A 1 282 ? -9.527 14.272 30.384 1.00 84.00 282 VAL A O 1
ATOM 2203 N N . ALA A 1 283 ? -10.474 14.095 32.430 1.00 82.56 283 ALA A N 1
ATOM 2204 C CA . ALA A 1 283 ? -10.206 15.462 32.878 1.00 82.56 283 ALA A CA 1
ATOM 2205 C C . ALA A 1 283 ? -10.723 16.506 31.862 1.00 82.56 283 ALA A C 1
ATOM 2207 O O . ALA A 1 283 ? -11.934 16.620 31.688 1.00 82.56 283 ALA A O 1
ATOM 2208 N N . ASP A 1 284 ? -9.818 17.211 31.177 1.00 80.00 284 ASP A N 1
ATOM 2209 C CA . ASP A 1 284 ? -10.125 18.247 30.179 1.00 80.00 284 ASP A CA 1
ATOM 2210 C C . ASP A 1 284 ? -10.043 17.738 28.723 1.00 80.00 284 ASP A C 1
ATOM 2212 O O . ASP A 1 284 ? -10.021 18.527 27.778 1.00 80.00 284 ASP A O 1
ATOM 2216 N N . THR A 1 285 ? -9.955 16.420 28.521 1.00 82.88 285 THR A N 1
ATOM 2217 C CA . THR A 1 285 ? -9.734 15.786 27.209 1.00 82.88 285 THR A CA 1
ATOM 2218 C C . THR A 1 285 ? -10.617 14.554 27.003 1.00 82.88 285 THR A C 1
ATOM 2220 O O . THR A 1 285 ? -11.458 14.225 27.841 1.00 82.88 285 THR A O 1
ATOM 2223 N N . PHE A 1 286 ? -10.440 13.873 25.871 1.00 84.38 286 PHE A N 1
ATOM 2224 C CA . PHE A 1 286 ? -11.030 12.568 25.602 1.00 84.38 286 PHE A CA 1
ATOM 2225 C C . PHE A 1 286 ? -9.927 11.527 25.403 1.00 84.38 286 PHE A C 1
ATOM 2227 O O . PHE A 1 286 ? -8.847 11.857 24.924 1.00 84.38 286 PHE A O 1
ATOM 2234 N N . GLU A 1 287 ? -10.219 10.273 25.724 1.00 88.44 287 GLU A N 1
ATOM 2235 C CA . GLU A 1 287 ? -9.418 9.111 25.344 1.00 88.44 287 GLU A CA 1
ATOM 2236 C C . GLU A 1 287 ? -10.291 8.117 24.575 1.00 88.44 287 GLU A C 1
ATOM 2238 O O . GLU A 1 287 ? -11.490 8.000 24.830 1.00 88.44 287 GLU A O 1
ATOM 2243 N N . ALA A 1 288 ? -9.709 7.397 23.622 1.00 88.38 288 ALA A N 1
ATOM 2244 C CA . ALA A 1 288 ? -10.377 6.275 22.977 1.00 88.38 288 ALA A CA 1
ATOM 2245 C C . ALA A 1 288 ? -10.013 4.995 23.733 1.00 88.38 288 ALA A C 1
ATOM 2247 O O . ALA A 1 288 ? -8.828 4.722 23.903 1.00 88.38 288 ALA A O 1
ATOM 2248 N N . ALA A 1 289 ? -11.006 4.220 24.173 1.00 88.50 289 ALA A N 1
ATOM 2249 C CA . ALA A 1 289 ? -10.762 2.957 24.866 1.00 88.50 289 ALA A CA 1
ATOM 2250 C C . ALA A 1 289 ? -11.832 1.909 24.546 1.00 88.50 289 ALA A C 1
ATOM 2252 O O . ALA A 1 289 ? -12.993 2.238 24.268 1.00 88.50 289 ALA A O 1
ATOM 2253 N N . ILE A 1 290 ? -11.426 0.641 24.599 1.00 89.19 290 ILE A N 1
ATOM 2254 C CA . ILE A 1 290 ? -12.322 -0.508 24.481 1.00 89.19 290 ILE A CA 1
ATOM 2255 C C . ILE A 1 290 ? -12.919 -0.816 25.851 1.00 89.19 290 ILE A C 1
ATOM 2257 O O . ILE A 1 290 ? -12.227 -0.796 26.868 1.00 89.19 290 ILE A O 1
ATOM 2261 N N . ARG A 1 291 ? -14.214 -1.132 25.882 1.00 84.06 291 ARG A N 1
ATOM 2262 C CA . ARG A 1 291 ? -14.881 -1.688 27.061 1.00 84.06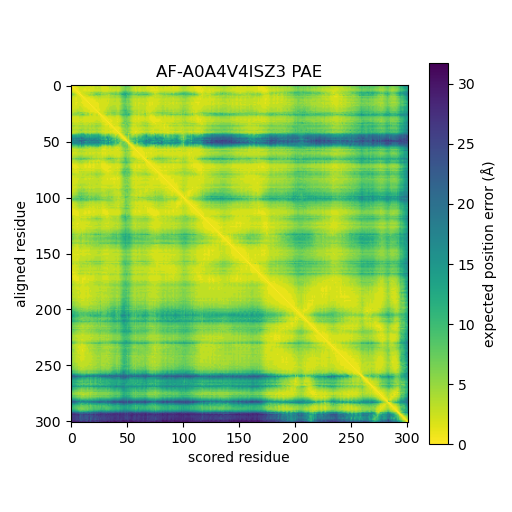 291 ARG A CA 1
ATOM 2263 C C . ARG A 1 291 ? -15.660 -2.935 26.702 1.00 84.06 291 ARG A C 1
ATOM 2265 O O . ARG A 1 291 ? -16.237 -3.012 25.621 1.00 84.06 291 ARG A O 1
ATOM 2272 N N . GLU A 1 292 ? -15.687 -3.887 27.625 1.00 79.69 292 GLU A N 1
ATOM 2273 C CA . GLU A 1 292 ? -16.617 -5.006 27.552 1.00 79.69 292 GLU A CA 1
ATOM 2274 C C . GLU A 1 292 ? -18.026 -4.484 27.837 1.00 79.69 292 GLU A C 1
ATOM 2276 O O . GLU A 1 292 ? -18.296 -3.911 28.899 1.00 79.69 292 GLU A O 1
ATOM 2281 N N . ASP A 1 293 ? -18.925 -4.664 26.876 1.00 69.88 293 ASP A N 1
ATOM 2282 C CA . ASP A 1 293 ? -20.342 -4.516 27.147 1.00 69.88 293 ASP A CA 1
ATOM 2283 C C . ASP A 1 293 ? -20.756 -5.823 27.825 1.00 69.88 293 ASP A C 1
ATOM 2285 O O . ASP A 1 293 ? -20.707 -6.876 27.197 1.00 69.88 293 ASP A O 1
ATOM 2289 N N . GLY A 1 294 ? -21.188 -5.786 29.090 1.00 54.62 294 GLY A N 1
ATOM 2290 C CA . GLY A 1 294 ? -21.662 -6.970 29.835 1.00 54.62 294 GLY A CA 1
ATOM 2291 C C . GLY A 1 294 ? -22.932 -7.637 29.266 1.00 54.62 294 GLY A C 1
ATOM 2292 O O . GLY A 1 294 ? -23.697 -8.256 30.001 1.00 54.62 294 GLY A O 1
ATOM 2293 N N . THR A 1 295 ? -23.202 -7.466 27.971 1.00 51.41 295 THR A N 1
ATOM 2294 C CA . THR A 1 295 ? -24.325 -7.985 27.196 1.00 51.41 295 THR A CA 1
ATOM 2295 C C . THR A 1 295 ? -23.804 -8.853 26.053 1.00 51.41 295 THR A C 1
ATOM 2297 O O . THR A 1 295 ? -22.978 -8.409 25.259 1.00 51.41 295 THR A O 1
ATOM 2300 N N . THR A 1 296 ? -24.324 -10.069 25.922 1.00 49.38 296 THR A N 1
ATOM 2301 C CA . THR A 1 296 ? -24.000 -10.992 24.827 1.00 49.38 296 THR A CA 1
ATOM 2302 C C . THR A 1 296 ? -24.644 -10.557 23.507 1.00 49.38 296 THR A C 1
ATOM 2304 O O . THR A 1 296 ? -25.806 -10.151 23.475 1.00 49.38 296 THR A O 1
ATOM 2307 N N . PHE A 1 297 ? -23.893 -10.643 22.403 1.00 52.62 297 PHE A N 1
ATOM 2308 C CA . PHE A 1 297 ? -24.389 -10.349 21.056 1.00 52.62 297 PHE A CA 1
ATOM 2309 C C . PHE A 1 297 ? -24.802 -11.646 20.349 1.00 52.62 297 PHE A C 1
ATOM 2311 O O . PHE A 1 297 ? -24.009 -12.580 20.216 1.00 52.62 297 PHE A O 1
ATOM 2318 N N . ILE A 1 298 ? -26.051 -11.697 19.884 1.00 52.50 298 ILE A N 1
ATOM 2319 C CA . ILE A 1 298 ? -26.568 -12.764 19.022 1.00 52.50 298 ILE A CA 1
ATOM 2320 C C . ILE A 1 298 ? -26.733 -12.139 17.630 1.00 52.50 298 ILE A C 1
ATOM 2322 O O . ILE A 1 298 ? -27.577 -11.250 17.487 1.00 52.50 298 ILE A O 1
ATOM 2326 N N . PRO A 1 299 ? -25.925 -12.530 16.627 1.00 44.88 299 PRO A N 1
ATOM 2327 C CA . PRO A 1 299 ? -26.113 -12.067 15.258 1.00 44.88 299 PRO A CA 1
ATOM 2328 C C . PRO A 1 299 ? -27.517 -12.453 14.777 1.00 44.88 299 PRO A C 1
ATOM 2330 O O . PRO A 1 299 ? -27.959 -13.575 15.007 1.00 44.88 299 PRO A O 1
ATOM 2333 N N . SER A 1 300 ? -28.232 -11.528 14.144 1.00 41.81 300 SER A N 1
ATOM 2334 C CA . SER A 1 300 ? -29.462 -11.852 13.420 1.00 41.81 300 SER A CA 1
ATOM 2335 C C . SER A 1 300 ? -29.104 -12.590 12.127 1.00 41.81 300 SER A C 1
ATOM 2337 O O . SER A 1 300 ? -28.292 -12.055 11.368 1.00 41.81 300 SER A O 1
ATOM 2339 N N . ASP A 1 301 ? -29.691 -13.778 11.930 1.00 34.94 301 ASP A N 1
ATOM 2340 C CA . ASP A 1 301 ? -29.544 -14.638 10.738 1.00 34.94 301 ASP A CA 1
ATOM 2341 C C . ASP A 1 301 ? -29.745 -13.900 9.401 1.00 34.94 301 ASP A C 1
ATOM 2343 O O . ASP A 1 301 ? -30.633 -13.013 9.326 1.00 34.94 301 ASP A O 1
#

Radius of gyration: 23.47 Å; Cα contacts (8 Å, |Δi|>4): 510; chains: 1; bounding box: 54×50×59 Å

Nearest PDB structures (foldseek):
  7ttr-assembly1_E  TM=7.269E-01  e=7.910E-17  Homo sapiens
  7tts-assembly1_E  TM=7.269E-01  e=7.910E-17  Homo sapiens
  7xbk-assembly1_G  TM=7.631E-01  e=5.167E-16  Homo sapiens
  8xon-assembly1_R  TM=7.580E-01  e=7.150E-15  Streptomyces hawaiiensis
  9cc0-assembly1_D  TM=6.591E-01  e=1.734E-08  Homo sapiens

Sequence (301 aa):
MTLSFAGLSGHGKTELATSLGSLLGTDICNVDMSKTHTVMSLFGAAAGYQRSSGGSPLNNYLASHGGQRCVIFLDEFDKTKQEVRESLLTILDTGIGMDLRSNTVLDVTKSIWVLASNKGDDLISKFYDKNLKGKSDSEKRHVSIKPLQHDLYKLFIEAYTPAVTGRISSFLPFFPFSRDEAAVINHKFLRTLGDDVVLPIDLHSRPPRPVGHVHLSLLRDGDLCKFLAEDYIRELGARPIQNRVDGFADDLFMLYKDSKEEITEATNSGPHIKYTLQLHPVADTFEAAIREDGTTFIPSD